Protein AF-A0A2N0T186-F1 (afdb_monomer_lite)

Sequence (371 aa):
MPALYAGKRVGKPLMGGHTYNAMFNGKLVWPLDKDTVVSVNITDDKGKPLPKSLAVSGTLKLGAKATYADGHVGDLLTTKDVTFTSRDTSTATISGNTLTWRHGGTILVTATVNGFTSAAVSISAAYAPESIQGPLALFGDSQLIVDSDTSLTNMGPYPSGANPGTATSWPSDQSKQIASITGLRVIDLYYGGARIARDKTGWQGGWAMQSNRLASLVKADAANTPGVIVIYGFYSNDLHDGLTDTKPATDLSKIAAAYKAKFDELKAKYPQARILYALQCMFRSAATEAKPVMTGLPAGTIMTNNFTALQSSERILFTETTLGVPVIDATDEVWALGSGLTVSDMIHPTAEGAVKLGQILGRHIKQAIQQ

Structure (mmCIF, N/CA/C/O backbone):
data_AF-A0A2N0T186-F1
#
_entry.id   AF-A0A2N0T186-F1
#
loop_
_atom_site.group_PDB
_atom_site.id
_atom_site.type_symbol
_atom_site.label_atom_id
_atom_site.label_alt_id
_atom_site.label_comp_id
_atom_site.label_asym_id
_atom_site.label_entity_id
_atom_site.label_seq_id
_atom_site.pdbx_PDB_ins_code
_atom_site.Cartn_x
_atom_site.Cartn_y
_atom_site.Cartn_z
_atom_site.occupancy
_atom_site.B_iso_or_equiv
_atom_site.auth_seq_id
_atom_site.auth_comp_id
_atom_site.auth_asym_id
_atom_site.auth_atom_id
_atom_site.pdbx_PDB_model_num
ATOM 1 N N . MET A 1 1 ? -13.839 15.134 55.485 1.00 51.41 1 MET A N 1
ATOM 2 C CA . MET A 1 1 ? -13.295 16.400 56.031 1.00 51.41 1 MET A CA 1
ATOM 3 C C . MET A 1 1 ? -12.526 17.101 54.921 1.00 51.41 1 MET A C 1
ATOM 5 O O . MET A 1 1 ? -11.808 16.399 54.221 1.00 51.41 1 MET A O 1
ATOM 9 N N . PRO A 1 2 ? -12.683 18.418 54.693 1.00 60.25 2 PRO A N 1
ATOM 10 C CA . PRO A 1 2 ? -11.840 19.125 53.735 1.00 60.25 2 PRO A CA 1
ATOM 11 C C . PRO A 1 2 ? -10.397 19.107 54.243 1.00 60.25 2 PRO A C 1
ATOM 13 O O . PRO A 1 2 ? -10.139 19.460 55.393 1.00 60.25 2 PRO A O 1
ATOM 16 N N . ALA A 1 3 ? -9.468 18.675 53.403 1.00 66.88 3 ALA A N 1
ATOM 17 C CA . ALA A 1 3 ? -8.061 18.701 53.745 1.00 66.88 3 ALA A CA 1
ATOM 18 C C . ALA A 1 3 ? -7.533 20.138 53.683 1.00 66.88 3 ALA A C 1
ATOM 20 O O . ALA A 1 3 ? -7.868 20.916 52.780 1.00 66.88 3 ALA A O 1
ATOM 21 N N . LEU A 1 4 ? -6.724 20.484 54.678 1.00 73.50 4 LEU A N 1
ATOM 22 C CA . LEU A 1 4 ? -6.118 21.797 54.803 1.00 73.50 4 LEU A CA 1
ATOM 23 C C . LEU A 1 4 ? -4.633 21.688 54.475 1.00 73.50 4 LEU A C 1
ATOM 25 O O . LEU A 1 4 ? -3.928 20.869 55.059 1.00 73.50 4 LEU A O 1
ATOM 29 N N . TYR A 1 5 ? -4.155 22.547 53.582 1.00 68.00 5 TYR A N 1
ATOM 30 C CA . TYR A 1 5 ? -2.729 22.778 53.382 1.00 68.00 5 TYR A CA 1
ATOM 31 C C . TYR A 1 5 ? -2.421 24.198 53.843 1.00 68.00 5 TYR A C 1
ATOM 33 O O . TYR A 1 5 ? -3.029 25.152 53.354 1.00 68.00 5 TYR A O 1
ATOM 41 N N . ALA A 1 6 ? -1.535 24.338 54.832 1.00 75.94 6 ALA A N 1
ATOM 42 C CA . ALA A 1 6 ? -1.202 25.627 55.447 1.00 75.94 6 ALA A CA 1
ATOM 43 C C . ALA A 1 6 ? -2.446 26.449 55.870 1.00 75.94 6 ALA A C 1
ATOM 45 O O . ALA A 1 6 ? -2.537 27.649 55.622 1.00 75.94 6 ALA A O 1
ATOM 46 N N . GLY A 1 7 ? -3.452 25.787 56.455 1.00 77.50 7 GLY A N 1
ATOM 47 C CA . GLY A 1 7 ? -4.691 26.429 56.918 1.00 77.50 7 GLY A CA 1
ATOM 48 C C . GLY A 1 7 ? -5.698 26.800 55.820 1.00 77.50 7 GLY A C 1
ATOM 49 O O . GLY A 1 7 ? -6.799 27.245 56.137 1.00 77.50 7 GLY A O 1
ATOM 50 N N . LYS A 1 8 ? -5.382 26.581 54.537 1.00 74.81 8 LYS A N 1
ATOM 51 C CA . LYS A 1 8 ? -6.303 26.810 53.414 1.00 74.81 8 LYS A CA 1
ATOM 52 C C . LYS A 1 8 ? -6.952 25.502 52.972 1.00 74.81 8 LYS A C 1
ATOM 54 O O . LYS A 1 8 ? -6.286 24.471 52.913 1.00 74.81 8 LYS A O 1
ATOM 59 N N . ARG A 1 9 ? -8.246 25.541 52.632 1.00 76.00 9 ARG A N 1
ATOM 60 C CA . ARG A 1 9 ? -8.933 24.406 51.992 1.00 76.00 9 ARG A CA 1
ATOM 61 C C . ARG A 1 9 ? -8.301 24.142 50.631 1.00 76.00 9 ARG A C 1
ATOM 63 O O . ARG A 1 9 ? -8.201 25.061 49.823 1.00 76.00 9 ARG A O 1
ATOM 70 N N . VAL A 1 10 ? -7.915 22.896 50.384 1.00 73.00 10 VAL A N 1
ATOM 71 C CA . VAL A 1 10 ? -7.347 22.471 49.101 1.00 73.00 10 VAL A CA 1
ATOM 72 C C . VAL A 1 10 ? -8.251 21.421 48.456 1.00 73.00 10 VAL A C 1
ATOM 74 O O . VAL A 1 10 ? -8.788 20.535 49.129 1.00 73.00 10 VAL A O 1
ATOM 77 N N . GLY A 1 11 ? -8.470 21.571 47.147 1.00 71.94 11 GLY A N 1
ATOM 78 C CA . GLY A 1 11 ? -9.275 20.653 46.341 1.00 71.94 11 GLY A CA 1
ATOM 79 C C . GLY A 1 11 ? -8.623 19.276 46.187 1.00 71.94 11 GLY A C 1
ATOM 80 O O . GLY A 1 11 ? -7.449 19.097 46.507 1.00 71.94 11 GLY A O 1
ATOM 81 N N . LYS A 1 12 ? -9.391 18.296 45.697 1.00 76.50 12 LYS A N 1
ATOM 82 C CA . LYS A 1 12 ? -8.858 16.964 45.369 1.00 76.50 12 LYS A CA 1
ATOM 83 C C . LYS A 1 12 ? -7.738 17.113 44.316 1.00 76.50 12 LYS A C 1
ATOM 85 O O . LYS A 1 12 ? -7.878 17.948 43.419 1.00 76.50 12 LYS A O 1
ATOM 90 N N . PRO A 1 13 ? -6.644 16.339 44.402 1.00 75.12 13 PRO A N 1
ATOM 91 C CA . PRO A 1 13 ? -5.574 16.399 43.413 1.00 75.12 13 PRO A CA 1
ATOM 92 C C . PRO A 1 13 ? -6.089 15.983 42.034 1.00 75.12 13 PRO A C 1
ATOM 94 O O . PRO A 1 13 ? -6.866 15.032 41.913 1.00 75.12 13 PRO A O 1
ATOM 97 N N . LEU A 1 14 ? -5.631 16.700 41.009 1.00 75.50 14 LEU A N 1
ATOM 98 C CA . LEU A 1 14 ? -5.948 16.457 39.608 1.00 75.50 14 LEU A CA 1
ATOM 99 C C . LEU A 1 14 ? -4.686 16.004 38.872 1.00 75.50 14 LEU A C 1
ATOM 101 O O . LEU A 1 14 ? -3.658 16.673 38.948 1.00 75.50 14 LEU A O 1
ATOM 105 N N . MET A 1 15 ? -4.768 14.903 38.130 1.00 69.12 15 MET A N 1
ATOM 106 C CA . MET A 1 15 ? -3.706 14.449 37.231 1.00 69.12 15 MET A CA 1
ATOM 107 C C . MET A 1 15 ? -4.335 14.100 35.883 1.00 69.12 15 MET A C 1
ATOM 109 O O . MET A 1 15 ? -5.303 13.350 35.822 1.00 69.12 15 MET A O 1
ATOM 113 N N . GLY A 1 16 ? -3.866 14.724 34.800 1.00 68.06 16 GLY A N 1
ATOM 114 C CA . GLY A 1 16 ? -4.460 14.522 33.471 1.00 68.06 16 GLY A CA 1
ATOM 115 C C . GLY A 1 16 ? -5.959 14.861 33.377 1.00 68.06 16 GLY A C 1
ATOM 116 O O . GLY A 1 16 ? -6.649 14.286 32.548 1.00 68.06 16 GLY A O 1
ATOM 117 N N . GLY A 1 17 ? -6.476 15.750 34.237 1.00 69.56 17 GLY A N 1
ATOM 118 C CA . GLY A 1 17 ? -7.902 16.110 34.289 1.00 69.56 17 GLY A CA 1
ATOM 119 C C . GLY A 1 17 ? -8.781 15.194 35.153 1.00 69.56 17 GLY A C 1
ATOM 120 O O . GLY A 1 17 ? -9.959 15.492 35.333 1.00 69.56 17 GLY A O 1
ATOM 121 N N . HIS A 1 18 ? -8.224 14.131 35.741 1.00 69.56 18 HIS A N 1
ATOM 122 C CA . HIS A 1 18 ? -8.945 13.205 36.618 1.00 69.56 18 HIS A CA 1
ATOM 123 C C . HIS A 1 18 ? -8.606 13.443 38.091 1.00 69.56 18 HIS A C 1
ATOM 125 O O . HIS A 1 18 ? -7.479 13.812 38.423 1.00 69.56 18 HIS A O 1
ATOM 131 N N . THR A 1 19 ? -9.583 13.239 38.981 1.00 75.56 19 THR A N 1
ATOM 132 C CA . THR A 1 19 ? -9.365 13.311 40.435 1.00 75.56 19 THR A CA 1
ATOM 133 C C . THR A 1 19 ? -8.851 11.976 40.963 1.00 75.56 19 THR A C 1
ATOM 135 O O . THR A 1 19 ? -9.277 10.923 40.497 1.00 75.56 19 THR A O 1
ATOM 138 N N . TYR A 1 20 ? -7.958 12.014 41.954 1.00 72.25 20 TYR A N 1
ATOM 139 C CA . TYR A 1 20 ? -7.360 10.810 42.543 1.00 72.25 20 TYR A CA 1
ATOM 140 C C . TYR A 1 20 ? -7.492 10.769 44.064 1.00 72.25 20 TYR A C 1
ATOM 142 O O . TYR A 1 20 ? -7.576 11.806 44.729 1.00 72.25 20 TYR A O 1
ATOM 150 N N . ASN A 1 21 ? -7.439 9.550 44.609 1.00 76.56 21 ASN A N 1
ATOM 151 C CA . ASN A 1 21 ? -7.194 9.334 46.030 1.00 76.56 21 ASN A CA 1
ATOM 152 C C . ASN A 1 21 ? -5.818 9.910 46.394 1.00 76.56 21 ASN A C 1
ATOM 154 O O . ASN A 1 21 ? -4.828 9.603 45.732 1.00 76.56 21 ASN A O 1
ATOM 158 N N . ALA A 1 22 ? -5.741 10.704 47.463 1.00 75.94 22 ALA A N 1
ATOM 159 C CA . ALA A 1 22 ? -4.461 11.173 47.996 1.00 75.94 22 ALA A CA 1
ATOM 160 C C . ALA A 1 22 ? -4.212 10.682 49.417 1.00 75.94 22 ALA A C 1
ATOM 162 O O . ALA A 1 22 ? -5.074 10.778 50.294 1.00 75.94 22 ALA A O 1
ATOM 163 N N . MET A 1 23 ? -2.987 10.212 49.627 1.00 77.19 23 MET A N 1
ATOM 164 C CA . MET A 1 23 ? -2.474 9.720 50.896 1.00 77.19 23 MET A CA 1
ATOM 165 C C . MET A 1 23 ? -1.476 10.731 51.468 1.00 77.19 23 MET A C 1
ATOM 167 O O . MET A 1 23 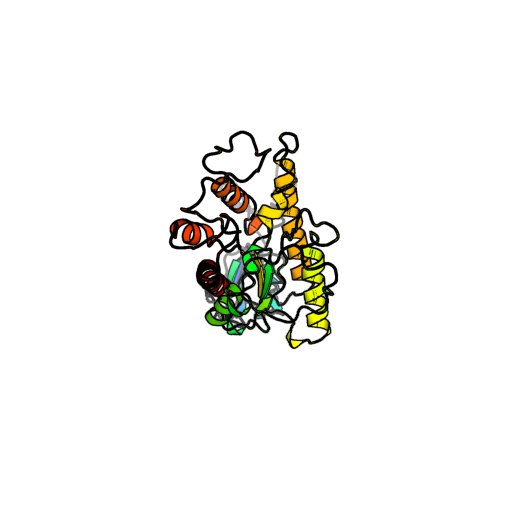? -0.634 11.251 50.740 1.00 77.19 23 MET A O 1
ATOM 171 N N . PHE A 1 24 ? -1.533 10.978 52.774 1.00 75.31 24 PHE A N 1
ATOM 172 C CA . PHE A 1 24 ? -0.527 11.740 53.516 1.00 75.31 24 PHE A CA 1
ATOM 173 C C . PHE A 1 24 ? -0.141 10.949 54.766 1.00 75.31 24 PHE A C 1
ATOM 175 O O . PHE A 1 24 ? -1.012 10.590 55.560 1.00 75.31 24 PHE A O 1
ATOM 182 N N . ASN A 1 25 ? 1.148 10.634 54.928 1.00 77.75 25 ASN A N 1
ATOM 183 C CA . ASN A 1 25 ? 1.662 9.789 56.017 1.00 77.75 25 ASN A CA 1
ATOM 184 C C . ASN A 1 25 ? 0.860 8.486 56.215 1.00 77.75 25 ASN A C 1
ATOM 186 O O . ASN A 1 25 ? 0.473 8.136 57.329 1.00 77.75 25 ASN A O 1
ATOM 190 N N . GLY A 1 26 ? 0.552 7.790 55.116 1.00 77.25 26 GLY A N 1
ATOM 191 C CA . GLY A 1 26 ? -0.184 6.520 55.144 1.00 77.25 26 GLY A CA 1
ATOM 192 C C . GLY A 1 26 ? -1.686 6.636 55.434 1.00 77.25 26 GLY A C 1
ATOM 193 O O . GLY A 1 26 ? -2.366 5.616 55.468 1.00 77.25 26 GLY A O 1
ATOM 194 N N . LYS A 1 27 ? -2.229 7.848 55.617 1.00 75.69 27 LYS A N 1
ATOM 195 C CA . LYS A 1 27 ? -3.667 8.083 55.807 1.00 75.69 27 LYS A CA 1
ATOM 196 C C . LYS A 1 27 ? -4.294 8.674 54.549 1.00 75.69 27 LYS A C 1
ATOM 198 O O . LYS A 1 27 ? -3.721 9.575 53.943 1.00 75.69 27 LYS A O 1
ATOM 203 N N . LEU A 1 28 ? -5.485 8.203 54.188 1.00 74.25 28 LEU A N 1
ATOM 204 C CA . LEU A 1 28 ? -6.270 8.748 53.080 1.00 74.25 28 LEU A CA 1
ATOM 205 C C . LEU A 1 28 ? -6.822 10.126 53.473 1.00 74.25 28 LEU A C 1
ATOM 207 O O . LEU A 1 28 ? -7.593 10.244 54.423 1.00 74.25 28 LEU A O 1
ATOM 211 N N . VAL A 1 29 ? -6.404 11.172 52.761 1.00 76.31 29 VAL A N 1
ATOM 212 C CA . VAL A 1 29 ? -6.739 12.575 53.0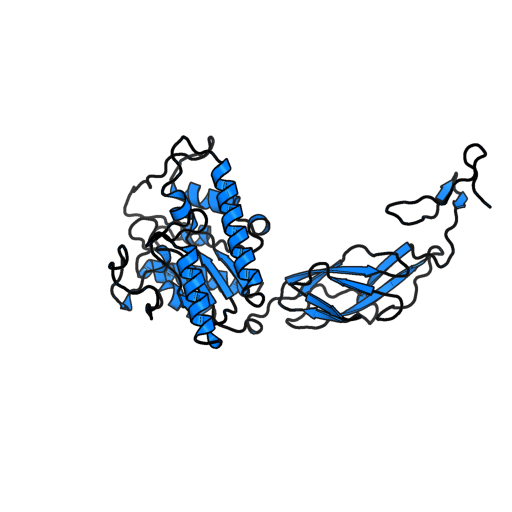69 1.00 76.31 29 VAL A CA 1
ATOM 213 C C . VAL A 1 29 ? -7.772 13.150 52.099 1.00 76.31 29 VAL A C 1
ATOM 215 O O . VAL A 1 29 ? -8.577 13.993 52.490 1.00 76.31 29 VAL A O 1
ATOM 218 N N . TRP A 1 30 ? -7.825 12.633 50.870 1.00 77.31 30 TRP A N 1
ATOM 219 C CA . TRP A 1 30 ? -8.886 12.928 49.905 1.00 77.31 30 TRP A CA 1
ATOM 220 C C . TRP A 1 30 ? -9.434 11.627 49.321 1.00 77.31 30 TRP A C 1
ATOM 222 O O . TRP A 1 30 ? -8.917 11.172 48.302 1.00 77.31 30 TRP A O 1
ATOM 232 N N . PRO A 1 31 ? -10.448 11.007 49.949 1.00 74.50 31 PRO A N 1
ATOM 233 C CA . PRO A 1 31 ? -11.162 9.911 49.318 1.00 74.50 31 PRO A CA 1
ATOM 234 C C . PRO A 1 31 ? -11.926 10.423 48.092 1.00 74.50 31 PRO A C 1
ATOM 236 O O . PRO A 1 31 ? -12.581 11.473 48.124 1.00 74.50 31 PRO A O 1
ATOM 239 N N . LEU A 1 32 ? -11.840 9.671 47.004 1.00 79.38 32 LEU A N 1
ATOM 240 C CA . LEU A 1 32 ? -12.796 9.738 45.916 1.00 79.38 32 LEU A CA 1
ATOM 241 C C . LEU A 1 32 ? -14.144 9.201 46.386 1.00 79.38 32 LEU A C 1
ATOM 243 O O . LEU A 1 32 ? -14.228 8.393 47.312 1.00 79.38 32 LEU A O 1
ATOM 247 N N . ASP A 1 33 ? -15.201 9.665 45.730 1.00 84.06 33 ASP A N 1
ATOM 248 C CA . ASP A 1 33 ? -16.517 9.081 45.940 1.00 84.06 33 ASP A CA 1
ATOM 249 C C . ASP A 1 33 ? -16.456 7.639 45.435 1.00 84.06 33 ASP A C 1
ATOM 251 O O . ASP A 1 33 ? -15.846 7.390 44.392 1.00 84.06 33 ASP A O 1
ATOM 255 N N . LYS A 1 34 ? -17.035 6.692 46.180 1.00 84.31 34 LYS A N 1
ATOM 256 C CA . LYS A 1 34 ? -16.905 5.253 45.891 1.00 84.31 34 LYS A CA 1
ATOM 257 C C . LYS A 1 34 ? -17.225 4.898 44.433 1.00 84.31 34 LYS A C 1
ATOM 259 O O . LYS A 1 34 ? -16.530 4.080 43.853 1.00 84.31 34 LYS A O 1
ATOM 264 N N . ASP A 1 35 ? -18.181 5.601 43.825 1.00 85.69 35 ASP A N 1
ATOM 265 C CA . ASP A 1 35 ? -18.663 5.371 42.460 1.00 85.69 35 ASP A CA 1
ATOM 266 C C . ASP A 1 35 ? -17.829 6.126 41.392 1.00 85.69 35 ASP A C 1
ATOM 268 O O . ASP A 1 35 ? -18.192 6.175 40.215 1.00 85.69 35 ASP A O 1
ATOM 272 N N . THR A 1 36 ? -16.689 6.714 41.775 1.00 88.19 36 THR A N 1
ATOM 273 C CA . THR A 1 36 ? -15.746 7.348 40.841 1.00 88.19 36 THR A CA 1
ATOM 274 C C . THR A 1 36 ? -14.993 6.277 40.060 1.00 88.19 36 THR A C 1
ATOM 276 O O . THR A 1 36 ? -14.316 5.438 40.654 1.00 88.19 36 THR A O 1
ATOM 279 N N . VAL A 1 37 ? -15.062 6.333 38.729 1.00 90.12 37 VAL A N 1
ATOM 280 C CA . VAL A 1 37 ? -14.295 5.450 37.836 1.00 90.12 37 VAL A CA 1
ATOM 281 C C . VAL A 1 37 ? -12.819 5.849 37.856 1.00 90.12 37 VAL A C 1
ATOM 283 O O . VAL A 1 37 ? -12.486 7.011 37.625 1.00 90.12 37 VAL A O 1
ATOM 286 N N . VAL A 1 38 ? -11.936 4.883 38.111 1.00 89.12 38 VAL A N 1
ATOM 287 C CA . VAL A 1 38 ? -10.475 5.085 38.171 1.00 89.12 38 VAL A CA 1
ATOM 288 C C . VAL A 1 38 ? -9.716 4.355 37.063 1.00 89.12 38 VAL A C 1
ATOM 290 O O . VAL A 1 38 ? -8.574 4.704 36.769 1.00 89.12 38 VAL A O 1
ATOM 293 N N . SER A 1 39 ? -10.335 3.358 36.428 1.00 92.06 39 SER A N 1
ATOM 294 C CA . SER A 1 39 ? -9.824 2.742 35.205 1.00 92.06 39 SER A CA 1
ATOM 295 C C . SER A 1 39 ? -10.946 2.096 34.397 1.00 92.06 39 SER A C 1
ATOM 297 O O . SER A 1 39 ? -12.011 1.775 34.924 1.00 92.06 39 SER A O 1
ATOM 299 N N . VAL A 1 40 ? -10.700 1.908 33.100 1.00 96.06 40 VAL A N 1
ATOM 300 C CA . VAL A 1 40 ? -11.606 1.215 32.179 1.00 96.06 40 VAL A CA 1
ATOM 301 C C . VAL A 1 40 ? -10.781 0.250 31.339 1.00 96.06 40 VAL A C 1
ATOM 303 O O . VAL A 1 40 ? -9.841 0.668 30.663 1.00 96.06 40 VAL A O 1
ATOM 306 N N . ASN A 1 41 ? -11.152 -1.028 31.369 1.00 95.94 41 ASN A N 1
ATOM 307 C CA . ASN A 1 41 ? -10.553 -2.074 30.547 1.00 95.94 41 ASN A CA 1
ATOM 308 C C . ASN A 1 41 ? -11.504 -2.459 29.417 1.00 95.94 41 ASN A C 1
ATOM 310 O O . ASN A 1 41 ? -12.663 -2.779 29.673 1.00 95.94 41 ASN A O 1
ATOM 314 N N . ILE A 1 42 ? -10.999 -2.460 28.183 1.00 96.06 42 ILE A N 1
ATOM 315 C CA . ILE A 1 42 ? -11.749 -2.877 26.993 1.00 96.06 42 ILE A CA 1
ATOM 316 C C . ILE A 1 42 ? -11.653 -4.399 26.841 1.00 96.06 42 ILE A C 1
ATOM 318 O O . ILE A 1 42 ? -10.575 -4.983 26.959 1.00 96.06 42 ILE A O 1
ATOM 322 N N . THR A 1 43 ? -12.786 -5.031 26.560 1.00 94.94 43 THR A N 1
ATOM 323 C CA . THR A 1 43 ? -12.969 -6.475 26.381 1.00 94.94 43 THR A CA 1
ATOM 324 C C . THR A 1 43 ? -13.832 -6.747 25.146 1.00 94.94 43 THR A C 1
ATOM 326 O O . THR A 1 43 ? -14.307 -5.818 24.491 1.00 94.94 43 THR A O 1
ATOM 329 N N . ASP A 1 44 ? -14.090 -8.016 24.833 1.00 93.88 44 ASP A N 1
ATOM 330 C CA . ASP A 1 44 ? -15.248 -8.363 24.003 1.00 93.88 44 ASP A CA 1
ATOM 331 C C . ASP A 1 44 ? -16.573 -8.175 24.779 1.00 93.88 44 ASP A C 1
ATOM 333 O O . ASP A 1 44 ? -16.585 -7.892 25.986 1.00 93.88 44 ASP A O 1
ATOM 337 N N . ASP A 1 45 ? -17.703 -8.346 24.094 1.00 94.50 45 ASP A N 1
ATOM 338 C CA . ASP A 1 45 ? -19.057 -8.264 24.665 1.00 94.50 45 ASP A CA 1
ATOM 339 C C . ASP A 1 45 ? -19.425 -9.408 25.624 1.00 94.50 45 ASP A C 1
ATOM 341 O O . ASP A 1 45 ? -20.541 -9.453 26.142 1.00 94.50 45 ASP A O 1
ATOM 345 N N . LYS A 1 46 ? -18.480 -10.308 25.907 1.00 93.62 46 LYS A N 1
ATOM 346 C CA . LYS A 1 46 ? -18.581 -11.389 26.895 1.00 93.62 46 LYS A CA 1
ATOM 347 C C . LYS A 1 46 ? -17.601 -11.189 28.054 1.00 93.62 46 LYS A C 1
ATOM 349 O O . LYS A 1 46 ? -17.492 -12.058 28.920 1.00 93.62 46 LYS A O 1
ATOM 354 N N . GLY A 1 47 ? -16.890 -10.059 28.092 1.00 92.12 47 GLY A N 1
ATOM 355 C CA . GLY A 1 47 ? -15.927 -9.727 29.138 1.00 92.12 47 GLY A CA 1
ATOM 356 C C . GLY A 1 47 ? -14.593 -10.469 29.024 1.00 92.12 47 GLY A C 1
ATOM 357 O O . GLY A 1 47 ? -13.847 -10.508 30.003 1.00 92.12 47 GLY A O 1
ATOM 358 N N . LYS A 1 48 ? -14.292 -11.077 27.872 1.00 93.38 48 LYS A N 1
ATOM 359 C CA . LYS A 1 48 ? -13.027 -11.769 27.600 1.00 93.38 48 LYS A CA 1
ATOM 360 C C . LYS A 1 48 ? -11.999 -10.820 26.974 1.00 93.38 48 LYS A C 1
ATOM 362 O O . LYS A 1 48 ? -12.374 -9.797 26.394 1.00 93.38 48 LYS A O 1
ATOM 367 N N . PRO A 1 49 ? -10.696 -11.145 27.062 1.00 90.94 49 PRO A N 1
ATOM 368 C CA . PRO A 1 49 ? -9.666 -10.395 26.356 1.00 90.94 49 PRO A CA 1
ATOM 369 C C . PRO A 1 49 ? -9.969 -10.300 24.861 1.00 90.94 49 PRO A C 1
ATOM 371 O O . PRO A 1 49 ? -10.433 -11.266 24.253 1.00 90.94 49 PRO A O 1
ATOM 374 N N . LEU A 1 50 ? -9.675 -9.141 24.276 1.00 89.19 50 LEU A N 1
ATOM 375 C CA . LEU A 1 50 ? -9.835 -8.929 22.844 1.00 89.19 50 LEU A CA 1
ATOM 376 C C . LEU A 1 50 ? -8.965 -9.927 22.055 1.00 89.19 50 LEU A C 1
ATOM 378 O O . LEU A 1 50 ? -7.831 -10.213 22.461 1.00 89.19 50 LEU A O 1
ATOM 382 N N . PRO A 1 51 ? -9.460 -10.458 20.925 1.00 80.62 51 PRO A N 1
ATOM 383 C CA . PRO A 1 51 ? -8.647 -11.291 20.053 1.00 80.62 51 PRO A CA 1
ATOM 384 C C . PRO A 1 51 ? -7.472 -10.478 19.495 1.00 80.62 51 PRO A C 1
ATOM 386 O O . PRO A 1 51 ? -7.628 -9.317 19.124 1.00 80.62 51 PRO A O 1
ATOM 389 N N . LYS A 1 52 ? -6.289 -11.102 19.406 1.00 68.19 52 LYS A N 1
ATOM 390 C CA . LYS A 1 52 ? -5.091 -10.457 18.833 1.00 68.19 52 LYS A CA 1
ATOM 391 C C . LYS A 1 52 ? -5.232 -10.167 17.335 1.00 68.19 52 LYS A C 1
ATOM 393 O O . LYS A 1 52 ? -4.597 -9.248 16.837 1.00 68.19 52 LYS A O 1
ATOM 398 N N . SER A 1 53 ? -6.024 -10.972 16.630 1.00 68.25 53 SER A N 1
ATOM 399 C CA . SER A 1 53 ? -6.341 -10.793 15.215 1.00 68.25 53 SER A CA 1
ATOM 400 C C . SER A 1 53 ? -7.732 -11.352 14.929 1.00 68.25 53 SER A C 1
ATOM 402 O O . SER A 1 53 ? -8.129 -12.363 15.516 1.00 68.25 53 SER A O 1
ATOM 404 N N . LEU A 1 54 ? -8.473 -10.679 14.053 1.00 69.88 54 LEU A N 1
ATOM 405 C CA . LEU A 1 54 ? -9.786 -11.105 13.574 1.00 69.88 54 LEU A CA 1
ATOM 406 C C . LEU A 1 54 ? -9.693 -11.687 12.162 1.00 69.88 54 LEU A C 1
ATOM 408 O O . LEU A 1 54 ? -8.845 -11.289 11.360 1.00 69.88 54 LEU A O 1
ATOM 412 N N . ALA A 1 55 ? -10.622 -12.595 11.854 1.00 61.22 55 ALA A N 1
ATOM 413 C CA . ALA A 1 55 ? -10.878 -13.013 10.483 1.00 61.22 55 ALA A CA 1
ATOM 414 C C . ALA A 1 55 ? -11.329 -11.813 9.639 1.00 61.22 55 ALA A C 1
ATOM 416 O O . ALA A 1 55 ? -11.938 -10.864 10.146 1.00 61.22 55 ALA A O 1
ATOM 417 N N . VAL A 1 56 ? -11.020 -11.863 8.348 1.00 53.62 56 VAL A N 1
ATOM 418 C CA . VAL A 1 56 ? -11.249 -10.732 7.454 1.00 53.62 56 VAL A CA 1
ATOM 419 C C . VAL A 1 56 ? -12.736 -10.411 7.343 1.00 53.62 56 VAL A C 1
ATOM 421 O O . VAL A 1 56 ? -13.566 -11.316 7.298 1.00 53.62 56 VAL A O 1
ATOM 424 N N . SER A 1 57 ? -13.062 -9.114 7.330 1.00 58.41 57 SER A N 1
ATOM 425 C CA . SER A 1 57 ? -14.436 -8.595 7.298 1.00 58.41 57 SER A CA 1
ATOM 426 C C . SER A 1 57 ? -15.276 -8.988 8.519 1.00 58.41 57 SER A C 1
ATOM 428 O O . SER A 1 57 ? -16.498 -8.847 8.509 1.00 58.41 57 SER A O 1
ATOM 430 N N . GLY A 1 58 ? -14.638 -9.456 9.596 1.00 66.81 58 GLY A N 1
ATOM 431 C CA . GLY A 1 58 ? -15.317 -9.754 10.848 1.00 66.81 58 GLY A CA 1
ATOM 432 C C . GLY A 1 58 ? -15.830 -8.491 11.538 1.00 66.81 58 GLY A C 1
ATOM 433 O O . GLY A 1 58 ? -15.201 -7.438 11.509 1.00 66.81 58 GLY A O 1
ATOM 434 N N . THR A 1 59 ? -16.963 -8.596 12.220 1.00 84.38 59 THR A N 1
ATOM 435 C CA . THR A 1 59 ? -17.382 -7.600 13.213 1.00 84.38 59 THR A CA 1
ATOM 436 C C . THR A 1 59 ? -16.934 -8.047 14.596 1.00 84.38 59 THR A C 1
ATOM 438 O O . THR A 1 59 ? -17.027 -9.235 14.912 1.00 84.38 59 THR A O 1
ATOM 441 N N . LEU A 1 60 ? -16.528 -7.110 15.448 1.00 90.25 60 LEU A N 1
ATOM 442 C CA . LEU A 1 60 ? -16.256 -7.383 16.857 1.00 90.25 60 LEU A CA 1
ATOM 443 C C . LEU A 1 60 ? -17.181 -6.544 17.729 1.00 90.25 60 LEU A C 1
ATOM 445 O O . LEU A 1 60 ? -17.199 -5.319 17.635 1.00 90.25 60 LEU A O 1
ATOM 449 N N . LYS A 1 61 ? -17.937 -7.203 18.603 1.00 94.56 61 LYS A N 1
ATOM 450 C CA . LYS A 1 61 ? -18.690 -6.509 19.641 1.00 94.56 61 LYS A CA 1
ATOM 451 C C . LYS A 1 61 ? -17.781 -6.258 20.835 1.00 94.56 61 LYS A C 1
ATOM 453 O O . LYS A 1 61 ? -17.178 -7.184 21.376 1.00 94.56 61 LYS A O 1
ATOM 458 N N . LEU A 1 62 ? -17.678 -4.993 21.207 1.00 96.06 62 LEU A N 1
ATOM 459 C CA . LEU A 1 62 ? -16.855 -4.508 22.297 1.00 96.06 62 LEU A CA 1
ATOM 460 C C . LEU A 1 62 ? -17.655 -4.504 23.599 1.00 96.06 62 LEU A C 1
ATOM 462 O O . LEU A 1 62 ? -18.872 -4.284 23.621 1.00 96.06 62 LEU A O 1
ATOM 466 N N . GLY A 1 63 ? -16.929 -4.730 24.682 1.00 96.81 63 GLY A N 1
ATOM 467 C CA . GLY A 1 63 ? -17.369 -4.524 26.046 1.00 96.81 63 GLY A CA 1
A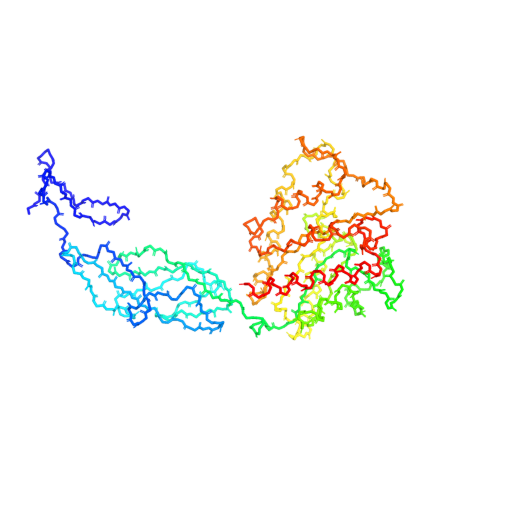TOM 468 C C . GLY A 1 63 ? -16.315 -3.745 26.826 1.00 96.81 63 GLY A C 1
ATOM 469 O O . GLY A 1 63 ? -15.179 -3.574 26.379 1.00 96.81 63 GLY A O 1
ATOM 470 N N . ALA A 1 64 ? -16.697 -3.219 27.980 1.00 97.31 64 ALA A N 1
ATOM 471 C CA . ALA A 1 64 ? -15.783 -2.557 28.891 1.00 97.31 64 ALA A CA 1
ATOM 472 C C . ALA A 1 64 ? -16.147 -2.872 30.338 1.00 97.31 64 ALA A C 1
ATOM 474 O O . ALA A 1 64 ? -17.320 -3.021 30.677 1.00 97.31 64 ALA A O 1
ATOM 475 N N . LYS A 1 65 ? -15.136 -2.935 31.202 1.00 96.69 65 LYS A N 1
ATOM 476 C CA . LYS A 1 65 ? -15.319 -3.001 32.653 1.00 96.69 65 LYS A CA 1
ATOM 477 C C . LYS A 1 65 ? -14.628 -1.819 33.305 1.00 96.69 65 LYS A C 1
ATOM 479 O O . LYS A 1 65 ? -13.441 -1.589 33.067 1.00 96.69 65 LYS A O 1
ATOM 484 N N . ALA A 1 66 ? -15.381 -1.085 34.113 1.00 95.19 66 ALA A N 1
ATOM 485 C CA . ALA A 1 66 ? -14.860 -0.000 34.924 1.00 95.19 66 ALA A CA 1
ATOM 486 C C . ALA A 1 66 ? -14.409 -0.534 36.286 1.00 95.19 66 ALA A C 1
ATOM 488 O O . ALA A 1 66 ? -15.097 -1.356 36.889 1.00 95.19 66 ALA A O 1
ATOM 489 N N . THR A 1 67 ? -13.275 -0.047 36.775 1.00 94.25 67 THR A N 1
ATOM 490 C CA . THR A 1 67 ? -12.880 -0.200 38.176 1.00 94.25 67 THR A CA 1
ATOM 491 C C . THR A 1 67 ? -13.156 1.106 38.895 1.00 94.25 67 THR A C 1
ATOM 493 O O . THR A 1 67 ? -12.845 2.186 38.380 1.00 94.25 67 THR A O 1
ATOM 496 N N . TYR A 1 68 ? -13.724 0.999 40.088 1.00 91.19 68 TYR A N 1
ATOM 497 C CA . TYR A 1 68 ? -14.139 2.130 40.900 1.00 91.19 68 TYR A CA 1
ATOM 498 C C . TYR A 1 68 ? -13.175 2.389 42.056 1.00 91.19 68 TYR A C 1
ATOM 500 O O . TYR A 1 68 ? -12.309 1.573 42.376 1.00 91.19 68 TYR A O 1
ATOM 508 N N . ALA A 1 69 ? -13.286 3.567 42.664 1.00 87.06 69 ALA A N 1
ATOM 509 C CA . ALA A 1 69 ? -12.333 4.042 43.661 1.00 87.06 69 ALA A CA 1
ATOM 510 C C . ALA A 1 69 ? -12.305 3.227 44.966 1.00 87.06 69 ALA A C 1
ATOM 512 O O . ALA A 1 69 ? -11.305 3.270 45.684 1.00 87.06 69 ALA A O 1
ATOM 513 N N . ASP A 1 70 ? -13.375 2.497 45.275 1.00 84.75 70 ASP A N 1
ATOM 514 C CA . ASP A 1 70 ? -13.452 1.537 46.384 1.00 84.75 70 ASP A CA 1
ATOM 515 C C . ASP A 1 70 ? -12.887 0.143 46.020 1.00 84.75 70 ASP A C 1
ATOM 517 O O . ASP A 1 70 ? -12.863 -0.757 46.858 1.00 84.75 70 ASP A O 1
ATOM 521 N N . GLY A 1 71 ? -12.404 -0.027 44.786 1.00 86.06 71 GLY A N 1
ATOM 522 C CA . GLY A 1 71 ? -11.756 -1.233 44.284 1.00 86.06 71 GLY A CA 1
ATOM 523 C C . GLY A 1 71 ? -12.693 -2.250 43.635 1.00 86.06 71 GLY A C 1
ATOM 524 O O . GLY A 1 71 ? -12.194 -3.240 43.095 1.00 86.06 71 GLY A O 1
ATOM 525 N N . HIS A 1 72 ? -14.015 -2.040 43.641 1.00 92.75 72 HIS A N 1
ATOM 526 C CA . HIS A 1 72 ? -14.906 -2.963 42.942 1.00 92.75 72 HIS A CA 1
ATOM 527 C C . HIS A 1 72 ? -14.785 -2.801 41.420 1.00 92.75 72 HIS A C 1
ATOM 529 O O . HIS A 1 72 ? -14.519 -1.717 40.895 1.00 92.75 72 HIS A O 1
ATOM 535 N N . VAL A 1 73 ? -14.973 -3.908 40.703 1.00 93.62 73 VAL A N 1
ATOM 536 C CA . VAL A 1 73 ? -15.064 -3.924 39.241 1.00 93.62 73 VAL A CA 1
ATOM 537 C C . VAL A 1 73 ? -16.538 -4.009 38.883 1.00 93.62 73 VAL A C 1
ATOM 539 O O . VAL A 1 73 ? -17.227 -4.918 39.344 1.00 93.62 73 VAL A O 1
ATOM 542 N N . GLY A 1 74 ? -17.012 -3.055 38.089 1.00 90.94 74 GLY A N 1
ATOM 543 C CA . GLY A 1 74 ? -18.398 -3.000 37.648 1.00 90.94 74 GLY A CA 1
ATOM 544 C C . GLY A 1 74 ? -18.781 -4.119 36.688 1.00 90.94 74 GLY A C 1
ATOM 545 O O . GLY A 1 74 ? -17.944 -4.881 36.184 1.00 90.94 74 GLY A O 1
ATOM 546 N N . ASP A 1 75 ? -20.076 -4.160 36.399 1.00 94.56 75 ASP A N 1
ATOM 547 C CA . ASP A 1 75 ? -20.640 -5.040 35.387 1.00 94.56 75 ASP A CA 1
ATOM 548 C C . ASP A 1 75 ? -20.075 -4.746 33.992 1.00 94.56 75 ASP A C 1
ATOM 550 O O . ASP A 1 75 ? -19.469 -3.706 33.718 1.00 94.56 75 ASP A O 1
ATOM 554 N N . LEU A 1 76 ? -20.266 -5.706 33.088 1.00 95.94 76 LEU A N 1
ATOM 555 C CA . LEU A 1 76 ? -19.862 -5.555 31.699 1.00 95.94 76 LEU A CA 1
ATOM 556 C C . LEU A 1 76 ? -20.744 -4.517 30.995 1.00 95.94 76 LEU A C 1
ATOM 558 O O . LEU A 1 76 ? -21.935 -4.738 30.777 1.00 95.94 76 LEU A O 1
ATOM 562 N N . LEU A 1 77 ? -20.129 -3.415 30.584 1.00 95.94 77 LEU A N 1
ATOM 563 C CA . LEU A 1 77 ? -20.765 -2.354 29.815 1.00 95.94 77 LEU A CA 1
ATOM 564 C C . LEU A 1 77 ? -20.594 -2.637 28.325 1.00 95.94 77 LEU A C 1
ATOM 566 O O . LEU A 1 77 ? -19.494 -2.944 27.870 1.00 95.94 77 LEU A O 1
ATOM 570 N N . THR A 1 78 ? -21.672 -2.522 27.556 1.00 94.56 78 THR A N 1
ATOM 571 C CA . THR A 1 78 ? -21.645 -2.736 26.101 1.00 94.56 78 THR A CA 1
ATOM 572 C C . THR A 1 78 ? -22.172 -1.515 25.366 1.00 94.56 78 THR A C 1
ATOM 574 O O . THR A 1 78 ? -21.426 -0.880 24.643 1.00 94.56 78 THR A O 1
ATOM 577 N N . THR A 1 79 ? -23.430 -1.131 25.556 1.00 88.56 79 THR A N 1
ATOM 578 C CA . THR A 1 79 ? -24.030 -0.001 24.817 1.00 88.56 79 THR A CA 1
ATOM 579 C C . THR A 1 79 ? -24.527 1.127 25.707 1.00 88.56 79 THR A C 1
ATOM 581 O O . THR A 1 79 ? -24.618 2.265 25.255 1.00 88.56 79 THR A O 1
ATOM 584 N N . LYS A 1 80 ? -24.860 0.825 26.962 1.00 91.19 80 LYS A N 1
ATOM 585 C CA . LYS A 1 80 ? -25.319 1.803 27.945 1.00 91.19 80 LYS A CA 1
ATOM 586 C C . LYS A 1 80 ? -24.152 2.217 28.838 1.00 91.19 80 LYS A C 1
ATOM 588 O O . LYS A 1 80 ? -23.363 1.365 29.237 1.00 91.19 80 LYS A O 1
ATOM 593 N N . ASP A 1 81 ? -24.064 3.513 29.132 1.00 92.38 81 ASP A N 1
ATOM 594 C CA . ASP A 1 81 ? -23.079 4.111 30.047 1.00 92.38 81 ASP A CA 1
ATOM 595 C C . ASP A 1 81 ? -21.605 3.927 29.617 1.00 92.38 81 ASP A C 1
ATOM 597 O O . ASP A 1 81 ? -20.677 4.190 30.383 1.00 92.38 81 ASP A O 1
ATOM 601 N N . VAL A 1 82 ? -21.386 3.535 28.357 1.00 96.50 82 VAL A N 1
ATOM 602 C CA . VAL A 1 82 ? -20.075 3.443 27.713 1.00 96.50 82 VAL A CA 1
ATOM 603 C C . VAL A 1 82 ? -20.149 3.946 26.274 1.00 96.50 82 VAL A C 1
ATOM 605 O O . VAL A 1 82 ? -21.092 3.642 25.545 1.00 96.50 82 VAL A O 1
ATOM 608 N N . THR A 1 83 ? -19.118 4.674 25.852 1.00 97.06 83 THR A N 1
ATOM 609 C CA . THR A 1 83 ? -18.919 5.071 24.453 1.00 97.06 83 THR A CA 1
ATOM 610 C C . THR A 1 83 ? -17.594 4.519 23.952 1.00 97.06 83 THR A C 1
ATOM 612 O O . THR A 1 83 ? -16.551 4.792 24.547 1.00 97.06 83 THR A O 1
ATOM 615 N N . PHE A 1 84 ? -17.623 3.770 22.848 1.00 96.38 84 PHE A N 1
ATOM 616 C CA . PHE A 1 84 ? -16.425 3.283 22.167 1.00 96.38 84 PHE A CA 1
ATOM 617 C C . PHE A 1 84 ? -16.091 4.163 20.967 1.00 96.38 84 PHE A C 1
ATOM 619 O O . PHE A 1 84 ? -16.963 4.485 20.161 1.00 96.38 84 PHE A O 1
ATOM 626 N N . THR A 1 85 ? -14.810 4.492 20.815 1.00 93.38 85 THR A N 1
ATOM 627 C CA . THR A 1 85 ? -14.330 5.357 19.733 1.00 93.38 85 THR A CA 1
ATOM 628 C C . THR A 1 85 ? -13.102 4.746 19.075 1.00 93.38 85 THR A C 1
ATOM 630 O O . THR A 1 85 ? -12.148 4.381 19.763 1.00 93.38 85 THR A O 1
ATOM 633 N N . SER A 1 86 ? -13.114 4.666 17.741 1.00 88.81 86 SER A N 1
ATOM 634 C CA . SER A 1 86 ? -11.910 4.396 16.948 1.00 88.81 86 SER A CA 1
ATOM 635 C C . SER A 1 86 ? -11.195 5.712 16.672 1.00 88.81 86 SER A C 1
ATOM 637 O O . SER A 1 86 ? -11.828 6.684 16.256 1.00 88.81 86 SER A O 1
ATOM 639 N N . ARG A 1 87 ? -9.876 5.744 16.869 1.00 85.50 87 ARG A N 1
ATOM 640 C CA . ARG A 1 87 ? -9.040 6.882 16.453 1.00 85.50 87 ARG A CA 1
ATOM 641 C C . ARG A 1 87 ? -8.717 6.875 14.959 1.00 85.50 87 ARG A C 1
ATOM 643 O O . ARG A 1 87 ? -8.244 7.884 14.451 1.00 85.50 87 ARG A O 1
ATOM 650 N N . ASP A 1 88 ? -8.984 5.766 14.274 1.00 80.31 88 ASP A N 1
ATOM 651 C CA . ASP A 1 88 ? -8.808 5.622 12.832 1.00 80.31 88 ASP A CA 1
ATOM 652 C C . ASP A 1 88 ? -10.113 5.122 12.201 1.00 80.31 88 ASP A C 1
ATOM 654 O O . ASP A 1 88 ? -10.426 3.928 12.196 1.00 80.31 88 ASP A O 1
ATOM 658 N N . THR A 1 89 ? -10.903 6.070 11.701 1.00 78.12 89 THR A N 1
ATOM 659 C CA . THR A 1 89 ? -12.195 5.804 11.056 1.00 78.12 89 THR A CA 1
ATOM 660 C C . THR A 1 89 ? -12.071 5.428 9.581 1.00 78.12 89 THR A C 1
ATOM 662 O O . THR A 1 89 ? -13.063 4.991 8.985 1.00 78.12 89 THR A O 1
ATOM 665 N N . SER A 1 90 ? -10.873 5.577 9.001 1.00 71.00 90 SER A N 1
ATOM 666 C CA . SER A 1 90 ? -10.585 5.166 7.626 1.00 71.00 90 SER A CA 1
ATOM 667 C C . S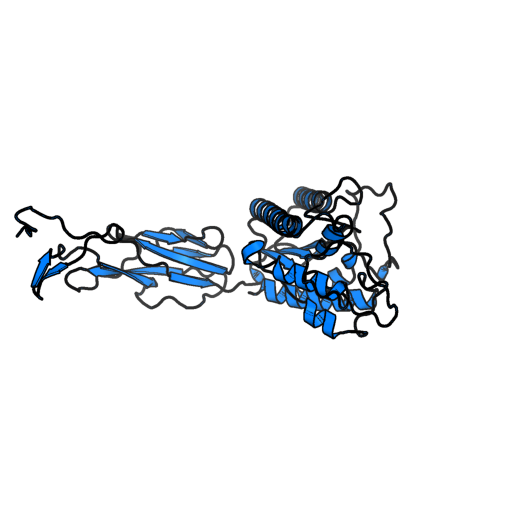ER A 1 90 ? -10.459 3.647 7.521 1.00 71.00 90 SER A C 1
ATOM 669 O O . SER A 1 90 ? -10.980 3.062 6.577 1.00 71.00 90 SER A O 1
ATOM 671 N N . THR A 1 91 ? -9.915 3.010 8.562 1.00 72.62 91 THR A N 1
ATOM 672 C CA . THR A 1 91 ? -9.713 1.557 8.616 1.00 72.62 91 THR A CA 1
ATOM 673 C C . THR A 1 91 ? -10.918 0.806 9.204 1.00 72.62 91 THR A C 1
ATOM 675 O O . THR A 1 91 ? -11.303 -0.252 8.701 1.00 72.62 91 THR A O 1
ATOM 678 N N . ALA A 1 92 ? -11.571 1.344 10.242 1.00 80.81 92 ALA A N 1
ATOM 679 C CA . ALA A 1 92 ? -12.751 0.722 10.850 1.00 80.81 92 ALA A CA 1
ATOM 680 C C . ALA A 1 92 ? -13.707 1.745 11.474 1.00 80.81 92 ALA A C 1
ATOM 682 O O . ALA A 1 92 ? -13.301 2.785 11.985 1.00 80.81 92 ALA A O 1
ATOM 683 N N . THR A 1 93 ? -14.997 1.426 11.500 1.00 88.12 93 THR A N 1
ATOM 684 C CA . THR A 1 93 ? -16.029 2.239 12.161 1.00 88.12 93 THR A CA 1
ATOM 685 C C . THR A 1 93 ? -16.566 1.556 13.403 1.00 88.12 93 THR A C 1
ATOM 687 O O . THR A 1 93 ? -16.668 0.332 13.442 1.00 88.12 93 THR A O 1
ATOM 690 N N . ILE A 1 94 ? -16.984 2.351 14.386 1.00 92.75 94 ILE A N 1
ATOM 691 C CA . ILE A 1 94 ? -17.707 1.866 15.561 1.00 92.75 94 ILE A CA 1
ATOM 692 C C . ILE A 1 94 ? -19.106 2.477 15.558 1.00 92.75 94 ILE A C 1
ATOM 694 O O . ILE A 1 94 ? -19.250 3.694 15.466 1.00 92.75 94 ILE A O 1
ATOM 698 N N . SER A 1 95 ? -20.124 1.623 15.659 1.00 92.06 95 SER A N 1
ATOM 699 C CA . SER A 1 95 ? -21.514 2.025 15.874 1.00 92.06 95 SER A CA 1
ATOM 700 C C . SER A 1 95 ? -22.037 1.344 17.134 1.00 92.06 95 SER A C 1
ATOM 702 O O . SER A 1 95 ? -22.060 0.112 17.223 1.00 92.06 95 SER A O 1
ATOM 704 N N . GLY A 1 96 ? -22.389 2.142 18.145 1.00 93.88 96 GLY A N 1
ATOM 705 C CA . GLY A 1 96 ? -22.654 1.649 19.496 1.00 93.88 96 GLY A CA 1
ATOM 706 C C . GLY A 1 96 ? -21.427 0.928 20.056 1.00 93.88 96 GLY A C 1
ATOM 707 O O . GLY A 1 96 ? -20.403 1.549 20.323 1.00 93.88 96 GLY A O 1
ATOM 708 N N . ASN A 1 97 ? -21.523 -0.395 20.185 1.00 95.38 97 ASN A N 1
ATOM 709 C CA . ASN A 1 97 ? -20.425 -1.255 20.626 1.00 95.38 97 ASN A CA 1
ATOM 710 C C . ASN A 1 97 ? -19.883 -2.170 19.524 1.00 95.38 97 ASN A C 1
ATOM 712 O O . ASN A 1 97 ? -19.050 -3.028 19.791 1.00 95.38 97 ASN A O 1
ATOM 716 N N . THR A 1 98 ? -20.387 -2.046 18.299 1.00 94.06 98 THR A N 1
ATOM 717 C CA . THR A 1 98 ? -19.991 -2.922 17.200 1.00 94.06 98 THR A CA 1
ATOM 718 C C . THR A 1 98 ? -18.906 -2.245 16.380 1.00 94.06 98 THR A C 1
ATOM 720 O O . THR A 1 98 ? -19.150 -1.248 15.699 1.00 94.06 98 THR A O 1
ATOM 723 N N . LEU A 1 99 ? -17.705 -2.813 16.444 1.00 90.81 99 LEU A N 1
ATOM 724 C CA . LEU A 1 99 ? -16.596 -2.501 15.561 1.00 90.81 99 LEU A CA 1
ATOM 725 C C . LEU A 1 99 ? -16.781 -3.245 14.235 1.00 90.81 99 LEU A C 1
ATOM 727 O O . LEU A 1 99 ? -16.927 -4.468 14.218 1.00 90.81 99 LEU A O 1
ATOM 731 N N . THR A 1 100 ? -16.738 -2.503 13.132 1.00 86.19 100 THR A N 1
ATOM 732 C CA . THR A 1 100 ? -16.824 -3.030 11.764 1.00 86.19 100 THR A CA 1
ATOM 733 C C . THR A 1 100 ? -15.637 -2.528 10.953 1.00 86.19 100 THR A C 1
ATOM 735 O O . THR A 1 100 ? -15.427 -1.317 10.853 1.00 86.19 100 THR A O 1
ATOM 738 N N . TRP A 1 101 ? -14.866 -3.446 10.374 1.00 80.44 101 TRP A N 1
ATOM 739 C CA . TRP A 1 101 ? -13.731 -3.112 9.512 1.00 80.44 101 TRP A CA 1
ATOM 740 C C . TRP A 1 101 ? -14.201 -2.655 8.131 1.00 80.44 101 TRP A C 1
ATOM 742 O O . TRP A 1 101 ? -15.128 -3.233 7.567 1.00 80.44 101 TRP A O 1
ATOM 752 N N . ARG A 1 102 ? -13.547 -1.626 7.584 1.00 74.50 102 ARG A N 1
ATOM 753 C CA . ARG A 1 102 ? -13.712 -1.208 6.182 1.00 74.50 102 ARG A CA 1
ATOM 754 C C . ARG A 1 102 ? -12.748 -1.970 5.271 1.00 74.50 102 ARG A C 1
ATOM 756 O O . ARG A 1 102 ? -13.138 -2.381 4.187 1.00 74.50 102 ARG A O 1
ATOM 763 N N . HIS A 1 103 ? -11.524 -2.190 5.741 1.00 66.75 103 HIS A N 1
ATOM 764 C CA . HIS A 1 103 ? -10.497 -3.044 5.139 1.00 66.75 103 HIS A CA 1
ATOM 765 C C . HIS A 1 103 ? -9.568 -3.574 6.248 1.00 66.75 103 HIS A C 1
ATOM 767 O O . HIS A 1 103 ? -9.712 -3.180 7.407 1.00 66.75 103 HIS A O 1
ATOM 773 N N . GLY A 1 104 ? -8.634 -4.476 5.925 1.00 73.44 104 GLY A N 1
ATOM 774 C CA . GLY A 1 104 ? -7.643 -4.958 6.899 1.00 73.44 104 GLY A CA 1
ATOM 775 C C . GLY A 1 104 ? -6.741 -3.831 7.425 1.00 73.44 104 GLY A C 1
ATOM 776 O O . GLY A 1 104 ? -6.640 -2.765 6.812 1.00 73.44 104 GLY A O 1
ATOM 777 N N . GLY A 1 105 ? -6.102 -4.046 8.574 1.00 74.81 105 GLY A N 1
ATOM 778 C CA . GLY A 1 105 ? -5.239 -3.050 9.212 1.00 74.81 105 GLY A CA 1
ATOM 779 C C . GLY A 1 105 ? -5.275 -3.098 10.738 1.00 74.81 105 GLY A C 1
ATOM 780 O O . GLY A 1 105 ? -5.817 -4.024 11.340 1.00 74.81 105 GLY A O 1
ATOM 781 N N . THR A 1 106 ? -4.683 -2.087 11.376 1.00 83.62 106 THR A N 1
ATOM 782 C CA . THR A 1 106 ? -4.643 -1.942 12.839 1.00 83.62 106 THR A CA 1
ATOM 783 C C . THR A 1 106 ? -5.267 -0.617 13.248 1.00 83.62 106 THR A C 1
ATOM 785 O O . THR A 1 106 ? -4.969 0.411 12.652 1.00 83.62 106 THR A O 1
ATOM 788 N N . ILE A 1 107 ? -6.100 -0.633 14.285 1.00 86.88 107 ILE A N 1
ATOM 789 C CA . ILE A 1 107 ? -6.735 0.566 14.841 1.00 86.88 107 ILE A CA 1
ATOM 790 C C . ILE A 1 107 ? -6.438 0.706 16.329 1.00 86.88 107 ILE A C 1
ATOM 792 O O . ILE A 1 107 ? -6.138 -0.267 17.021 1.00 86.88 107 ILE A O 1
ATOM 796 N N . LEU A 1 108 ? -6.610 1.928 16.832 1.00 91.25 108 LEU A N 1
ATOM 797 C CA . LEU A 1 108 ? -6.597 2.239 18.256 1.00 91.25 108 LEU A CA 1
ATOM 798 C C . LEU A 1 108 ? -8.015 2.554 18.734 1.00 91.25 108 LEU A C 1
ATOM 800 O O . LEU A 1 108 ? -8.641 3.497 18.244 1.00 91.25 108 LEU A O 1
ATOM 804 N N . VAL A 1 109 ? -8.496 1.794 19.718 1.00 93.44 109 VAL A N 1
ATOM 805 C CA . VAL A 1 109 ? -9.834 1.946 20.305 1.00 93.44 109 VAL A CA 1
ATOM 806 C C . VAL A 1 109 ? -9.736 2.445 21.741 1.00 93.44 109 VAL A C 1
ATOM 808 O O . VAL A 1 109 ? -8.911 1.967 22.518 1.00 93.44 109 VAL A O 1
ATOM 811 N N . THR A 1 110 ? -10.599 3.389 22.110 1.00 95.44 110 THR A N 1
ATOM 812 C CA . THR A 1 110 ? -10.793 3.845 23.495 1.00 95.44 110 THR A CA 1
ATOM 813 C C . THR A 1 110 ? -12.236 3.631 23.936 1.00 95.44 110 THR A C 1
ATOM 815 O O . THR A 1 110 ? -13.145 3.700 23.108 1.00 95.44 110 THR A O 1
ATOM 818 N N . ALA A 1 111 ? -12.447 3.438 25.236 1.00 96.88 111 ALA A N 1
ATOM 819 C CA . ALA A 1 111 ? -13.765 3.414 25.860 1.00 96.88 111 ALA A CA 1
ATOM 820 C C . ALA A 1 111 ? -13.877 4.535 26.898 1.00 96.88 111 ALA A C 1
ATOM 822 O O . ALA A 1 111 ? -12.957 4.732 27.693 1.00 96.88 111 ALA A O 1
ATOM 823 N N . THR A 1 112 ? -15.003 5.242 26.910 1.00 96.06 112 THR A N 1
ATOM 824 C CA . THR A 1 112 ? -15.292 6.292 27.891 1.00 96.06 112 THR A CA 1
ATOM 825 C C . THR A 1 112 ? -16.469 5.883 28.766 1.00 96.06 112 THR A C 1
ATOM 827 O O . THR A 1 112 ? -17.545 5.606 28.242 1.00 96.06 112 THR A O 1
ATOM 830 N N . VAL A 1 113 ? -16.273 5.870 30.088 1.00 95.38 113 VAL A N 1
ATOM 831 C CA . VAL A 1 113 ? -17.289 5.544 31.106 1.00 95.38 113 VAL A CA 1
ATOM 832 C C . VAL A 1 113 ? -17.293 6.656 32.148 1.00 95.38 113 VAL A C 1
ATOM 834 O O . VAL A 1 113 ? -16.245 6.977 32.703 1.00 95.38 113 VAL A O 1
ATOM 837 N N . ASN A 1 114 ? -18.450 7.272 32.406 1.00 90.50 114 ASN A N 1
ATOM 838 C CA . ASN A 1 114 ? -18.600 8.382 33.363 1.00 90.50 114 ASN A CA 1
ATOM 839 C C . ASN A 1 114 ? -17.535 9.494 33.208 1.00 90.50 114 ASN A C 1
ATOM 841 O O . ASN A 1 114 ? -17.017 10.025 34.187 1.00 90.50 114 ASN A O 1
ATOM 845 N N . GLY A 1 115 ? -17.171 9.824 31.963 1.00 88.12 115 GLY A N 1
ATOM 846 C CA . GLY A 1 115 ? -16.159 10.840 31.643 1.00 88.12 115 GLY A CA 1
ATOM 847 C C . GLY A 1 115 ? -14.698 10.384 31.781 1.00 88.12 115 GLY A C 1
ATOM 848 O O . GLY A 1 115 ? -13.800 11.114 31.364 1.00 88.12 115 GLY A O 1
ATOM 849 N N . PHE A 1 116 ? -14.432 9.180 32.294 1.00 91.31 116 PHE A N 1
ATOM 850 C CA . PHE A 1 116 ? -13.101 8.577 32.285 1.00 91.31 116 PHE A CA 1
ATOM 851 C C . PHE A 1 116 ? -12.859 7.864 30.955 1.00 91.31 116 PHE A C 1
ATOM 853 O O . PHE A 1 116 ? -13.639 6.992 30.579 1.00 91.31 116 PHE A O 1
ATOM 860 N N . THR A 1 117 ? -11.775 8.200 30.252 1.00 94.12 117 THR A N 1
ATOM 861 C CA . THR A 1 117 ? -11.405 7.547 28.986 1.00 94.12 117 THR A CA 1
ATOM 862 C C . THR A 1 117 ? -10.243 6.589 29.206 1.00 94.12 117 THR A C 1
ATOM 864 O O . THR A 1 117 ? -9.229 6.958 29.794 1.00 94.12 117 THR A O 1
ATOM 867 N N . SER A 1 118 ? -10.386 5.354 28.729 1.00 93.94 118 SER A N 1
ATOM 868 C CA . SER A 1 118 ? -9.357 4.323 28.826 1.00 93.94 118 SER A CA 1
ATOM 869 C C . SER A 1 118 ? -8.077 4.702 28.075 1.00 93.94 118 SER A C 1
ATOM 871 O O . SER A 1 118 ? -8.077 5.520 27.149 1.00 93.94 118 SER A O 1
ATOM 873 N N . ALA A 1 119 ? -6.986 4.000 28.389 1.00 91.38 119 ALA A N 1
ATOM 874 C CA . ALA A 1 119 ? -5.872 3.903 27.456 1.00 91.38 119 ALA A CA 1
ATOM 875 C C . ALA A 1 119 ? -6.354 3.309 26.119 1.00 91.38 119 ALA A C 1
ATOM 877 O O . ALA A 1 119 ? -7.319 2.536 26.075 1.00 91.38 119 ALA A O 1
ATOM 878 N N . ALA A 1 120 ? -5.688 3.686 25.029 1.00 91.88 120 ALA A N 1
ATOM 879 C CA . ALA A 1 120 ? -5.996 3.142 23.717 1.00 91.88 120 ALA A CA 1
ATOM 880 C C . ALA A 1 120 ? -5.509 1.691 23.613 1.00 91.88 120 ALA A C 1
ATOM 882 O O . ALA A 1 120 ? -4.359 1.398 23.943 1.00 91.88 120 ALA A O 1
ATOM 883 N N . VAL A 1 121 ? -6.372 0.801 23.129 1.00 91.06 121 VAL A N 1
ATOM 884 C CA . VAL A 1 121 ? -6.036 -0.599 22.855 1.00 91.06 121 VAL A CA 1
ATOM 885 C C . VAL A 1 121 ? -5.894 -0.803 21.354 1.00 91.06 121 VAL A C 1
ATOM 887 O O . VAL A 1 121 ? -6.726 -0.335 20.577 1.00 91.06 121 VAL A O 1
ATOM 890 N N . SER A 1 122 ? -4.829 -1.501 20.962 1.00 89.06 122 SER A N 1
ATOM 891 C CA . SER A 1 122 ? -4.570 -1.877 19.575 1.00 89.06 122 SER A CA 1
ATOM 892 C C . SER A 1 122 ? -5.323 -3.156 19.215 1.00 89.06 122 SER A C 1
ATOM 894 O O . SER A 1 122 ? -5.234 -4.148 19.942 1.00 89.06 122 SER A O 1
ATOM 896 N N . ILE A 1 123 ? -6.058 -3.131 18.104 1.00 87.62 123 ILE A N 1
ATOM 897 C CA . ILE A 1 123 ? -6.763 -4.290 17.542 1.00 87.62 123 ILE A CA 1
ATOM 898 C C . ILE A 1 123 ? -6.420 -4.361 16.058 1.00 87.62 123 ILE A C 1
ATOM 900 O O . ILE A 1 123 ? -6.454 -3.336 15.377 1.00 87.62 123 ILE A O 1
ATOM 904 N N . SER A 1 124 ? -6.131 -5.562 15.560 1.00 83.38 124 SER A N 1
ATOM 905 C CA . SER A 1 124 ? -5.791 -5.797 14.156 1.00 83.38 124 SER A CA 1
ATOM 906 C C . SER A 1 124 ? -6.787 -6.746 13.488 1.00 83.38 124 SER A C 1
ATOM 908 O O . SER A 1 124 ? -7.285 -7.690 14.107 1.00 83.38 124 SER A O 1
ATOM 910 N N . ALA A 1 125 ? -7.047 -6.517 12.205 1.00 76.12 125 ALA A N 1
ATOM 911 C CA . ALA A 1 125 ? -7.696 -7.472 11.316 1.00 76.12 125 ALA A CA 1
ATOM 912 C C . ALA A 1 125 ? -6.778 -7.774 10.138 1.00 76.12 125 ALA A C 1
ATOM 914 O O . ALA A 1 125 ? -6.168 -6.865 9.574 1.00 76.12 125 ALA A O 1
ATOM 915 N N . ALA A 1 126 ? -6.707 -9.052 9.766 1.00 66.19 126 ALA A N 1
ATOM 916 C CA . ALA A 1 126 ? -5.990 -9.460 8.568 1.00 66.19 126 ALA A CA 1
ATOM 917 C C . ALA A 1 126 ? -6.633 -8.837 7.316 1.00 66.19 126 ALA A C 1
ATOM 919 O O . ALA A 1 126 ? -7.852 -8.643 7.256 1.00 66.19 126 ALA A O 1
ATOM 920 N N . TYR A 1 127 ? -5.823 -8.551 6.301 1.00 56.31 127 TYR A N 1
ATOM 921 C CA . TYR A 1 127 ? -6.322 -8.248 4.963 1.00 56.31 127 TYR A CA 1
ATOM 922 C C . TYR A 1 127 ? -6.769 -9.547 4.273 1.00 56.31 127 TYR A C 1
ATOM 924 O O . TYR A 1 127 ? -6.022 -10.522 4.246 1.00 56.31 127 TYR A O 1
ATOM 932 N N . ALA A 1 128 ? -7.969 -9.588 3.680 1.00 50.66 128 ALA A N 1
ATOM 933 C CA . ALA A 1 128 ? -8.313 -10.657 2.728 1.00 50.66 128 ALA A CA 1
ATOM 934 C C . ALA A 1 128 ? -8.075 -10.108 1.336 1.00 50.66 128 ALA A C 1
ATOM 936 O O . ALA A 1 128 ? -8.686 -9.091 0.990 1.00 50.66 128 ALA A O 1
ATOM 937 N N . PRO A 1 129 ? -7.317 -10.815 0.493 1.00 47.88 129 PRO A N 1
ATOM 938 C CA . PRO A 1 129 ? -7.277 -10.506 -0.928 1.00 47.88 129 PRO A CA 1
ATOM 939 C C . PRO A 1 129 ? -8.679 -10.538 -1.575 1.00 47.88 129 PRO A C 1
ATOM 941 O O . PRO A 1 129 ? -8.928 -9.768 -2.491 1.00 47.88 129 PRO A O 1
ATOM 944 N N . GLU A 1 130 ? -9.632 -11.324 -1.051 1.00 47.25 130 GLU A N 1
ATOM 945 C CA . GLU A 1 130 ? -11.028 -11.379 -1.537 1.00 47.25 130 GLU A CA 1
ATOM 946 C C . GLU A 1 130 ? -11.874 -10.133 -1.203 1.00 47.25 130 GLU A C 1
ATOM 948 O O . GLU A 1 130 ? -12.939 -9.934 -1.781 1.00 47.25 130 GLU A O 1
ATOM 953 N N . SER A 1 131 ? -11.408 -9.271 -0.290 1.00 51.91 131 SER A N 1
ATOM 954 C CA . SER A 1 131 ? -12.071 -7.992 0.020 1.00 51.91 131 SER A CA 1
ATOM 955 C C . SER A 1 131 ? -11.702 -6.867 -0.953 1.00 51.91 131 SER A C 1
ATOM 957 O O . SER A 1 131 ? -12.321 -5.803 -0.934 1.00 51.91 131 SER A O 1
ATOM 959 N N . ILE A 1 132 ? -10.717 -7.101 -1.825 1.00 63.31 132 ILE A N 1
ATOM 960 C CA . ILE A 1 132 ? -10.297 -6.138 -2.838 1.00 63.31 132 ILE A CA 1
ATOM 961 C C . ILE A 1 132 ? -11.202 -6.277 -4.058 1.00 63.31 132 ILE A C 1
ATOM 963 O O . ILE A 1 132 ? -11.061 -7.190 -4.869 1.00 63.31 132 ILE A O 1
ATOM 967 N N . GLN A 1 133 ? -12.138 -5.342 -4.196 1.00 73.06 133 GLN A N 1
ATOM 968 C CA . GLN A 1 133 ? -12.966 -5.228 -5.389 1.00 73.06 133 GLN A CA 1
ATOM 969 C C . GLN A 1 133 ? -12.301 -4.296 -6.403 1.00 73.06 133 GLN A C 1
ATOM 971 O O . GLN A 1 133 ? -12.041 -3.132 -6.106 1.00 73.06 133 GLN A O 1
ATOM 976 N N . GLY A 1 134 ? -12.068 -4.809 -7.611 1.00 85.81 134 GLY A N 1
ATOM 977 C CA . GLY A 1 134 ? -11.604 -4.025 -8.754 1.00 85.81 134 GLY A CA 1
ATOM 978 C C . GLY A 1 134 ? -10.184 -4.359 -9.226 1.00 85.81 134 GLY A C 1
ATOM 979 O O . GLY A 1 134 ? -9.480 -5.163 -8.615 1.00 85.81 134 GLY A O 1
ATOM 980 N N . PRO A 1 135 ? -9.762 -3.770 -10.356 1.00 93.75 135 PRO A N 1
ATOM 981 C CA . PRO A 1 135 ? -8.437 -3.968 -10.932 1.00 93.75 135 PRO A CA 1
ATOM 982 C C . PRO A 1 135 ? -7.310 -3.362 -10.083 1.00 93.75 135 PRO A C 1
ATOM 984 O O . PRO A 1 135 ? -7.534 -2.529 -9.199 1.00 93.75 135 PRO A O 1
ATOM 987 N N . LEU A 1 136 ? -6.081 -3.750 -10.420 1.00 94.56 136 LEU A N 1
ATOM 988 C CA . LEU A 1 136 ? -4.849 -3.107 -9.980 1.00 94.56 136 LEU A CA 1
ATOM 989 C C . LEU A 1 136 ? -4.463 -2.018 -10.986 1.00 94.56 136 LEU A C 1
ATOM 991 O O . LEU A 1 136 ? -4.188 -2.324 -12.140 1.00 94.56 136 LEU A O 1
ATOM 995 N N . ALA A 1 137 ? -4.411 -0.757 -10.568 1.00 95.19 137 ALA A N 1
ATOM 996 C CA . ALA A 1 137 ? -3.857 0.325 -11.379 1.00 95.19 137 ALA A CA 1
ATOM 997 C C . ALA A 1 137 ? -2.345 0.442 -11.139 1.00 95.19 137 ALA A C 1
ATOM 999 O O . ALA A 1 137 ? -1.921 0.690 -10.009 1.00 95.19 137 ALA A O 1
ATOM 1000 N N . LEU A 1 138 ? -1.543 0.258 -12.189 1.00 94.12 138 LEU A N 1
ATOM 1001 C CA . LEU A 1 138 ? -0.084 0.272 -12.122 1.00 94.12 138 LEU A CA 1
ATOM 1002 C C . LEU A 1 138 ? 0.466 1.563 -12.734 1.00 94.12 138 LEU A C 1
ATOM 1004 O O . LEU A 1 138 ? 0.480 1.741 -13.953 1.00 94.12 138 LEU A O 1
ATOM 1008 N N . PHE A 1 139 ? 0.921 2.458 -11.866 1.00 92.88 139 PHE A N 1
ATOM 1009 C CA . PHE A 1 139 ? 1.599 3.697 -12.222 1.00 92.88 139 PHE A CA 1
ATOM 1010 C C . PHE A 1 139 ? 3.102 3.453 -12.311 1.00 92.88 139 PHE A C 1
ATOM 1012 O O . PHE A 1 139 ? 3.677 2.802 -11.434 1.00 92.88 139 PHE A O 1
ATOM 1019 N N . GLY A 1 140 ? 3.752 4.044 -13.311 1.00 88.62 140 GLY A N 1
ATOM 1020 C CA . GLY A 1 140 ? 5.207 3.998 -13.376 1.00 88.62 140 GLY A CA 1
ATOM 1021 C C . GLY A 1 140 ? 5.858 4.718 -14.534 1.00 88.62 140 GLY A C 1
ATOM 1022 O O . GLY A 1 140 ? 5.231 5.530 -15.218 1.00 88.62 140 GLY A O 1
ATOM 1023 N N . ASP A 1 141 ? 7.141 4.436 -14.719 1.00 83.31 141 ASP A N 1
ATOM 1024 C CA . ASP A 1 141 ? 7.979 5.072 -15.724 1.00 83.31 141 ASP A CA 1
ATOM 1025 C C . ASP A 1 141 ? 8.367 4.117 -16.876 1.00 83.31 141 ASP A C 1
ATOM 1027 O O . ASP A 1 141 ? 7.698 3.111 -17.132 1.00 83.31 141 ASP A O 1
ATOM 1031 N N . SER A 1 142 ? 9.453 4.423 -17.593 1.00 79.31 142 SER A N 1
ATOM 1032 C CA . SER A 1 142 ? 9.975 3.584 -18.674 1.00 79.31 142 SER A CA 1
ATOM 1033 C C . SER A 1 142 ? 10.436 2.192 -18.239 1.00 79.31 142 SER A C 1
ATOM 1035 O O . SER A 1 142 ? 10.505 1.311 -19.096 1.00 79.31 142 SER A O 1
ATOM 1037 N N . GLN A 1 143 ? 10.685 1.925 -16.952 1.00 82.19 143 GLN A N 1
ATOM 1038 C CA . GLN A 1 143 ? 11.046 0.577 -16.496 1.00 82.19 143 GLN A CA 1
ATOM 1039 C C . GLN A 1 143 ? 9.916 -0.446 -16.673 1.00 82.19 143 GLN A C 1
ATOM 1041 O O . GLN A 1 143 ? 10.182 -1.649 -16.644 1.00 82.19 143 GLN A O 1
ATOM 1046 N N . LEU A 1 144 ? 8.672 0.011 -16.851 1.00 85.12 144 LEU A N 1
ATOM 1047 C CA . LEU A 1 144 ? 7.493 -0.837 -17.034 1.00 85.12 144 LEU A CA 1
ATOM 1048 C C . LEU A 1 144 ? 7.012 -0.933 -18.489 1.00 85.12 144 LEU A C 1
ATOM 1050 O O . LEU A 1 144 ? 5.996 -1.568 -18.732 1.00 85.12 144 LEU A O 1
ATOM 1054 N N . ILE A 1 145 ? 7.700 -0.318 -19.456 1.00 76.12 145 ILE A N 1
ATOM 1055 C CA . ILE A 1 145 ? 7.208 -0.204 -20.846 1.00 76.12 145 ILE A CA 1
ATOM 1056 C C . ILE A 1 145 ? 7.455 -1.459 -21.698 1.00 76.12 145 ILE A C 1
ATOM 1058 O O . ILE A 1 145 ? 6.876 -1.594 -22.772 1.00 76.12 145 ILE A O 1
ATOM 1062 N N . VAL A 1 146 ? 8.301 -2.379 -21.241 1.00 70.50 146 VAL A N 1
ATOM 1063 C CA . VAL A 1 146 ? 8.782 -3.495 -22.063 1.00 70.50 146 VAL A CA 1
ATOM 1064 C C . VAL A 1 146 ? 7.662 -4.483 -22.387 1.00 70.50 146 VAL A C 1
ATOM 1066 O O . VAL A 1 146 ? 7.089 -5.104 -21.493 1.00 70.50 146 VAL A O 1
ATOM 1069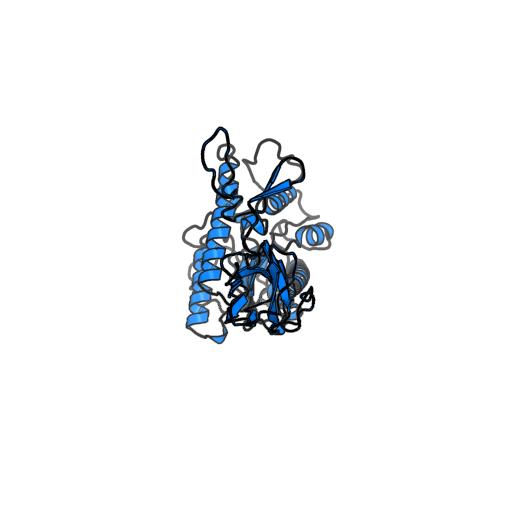 N N . ASP A 1 147 ? 7.409 -4.675 -23.678 1.00 69.25 147 ASP A N 1
ATOM 1070 C CA . ASP A 1 147 ? 6.513 -5.706 -24.189 1.00 69.25 147 ASP A CA 1
ATOM 1071 C C . ASP A 1 147 ? 7.195 -6.489 -25.315 1.00 69.25 147 ASP A C 1
ATOM 1073 O O . ASP A 1 147 ? 7.480 -5.966 -26.399 1.00 69.25 147 ASP A O 1
ATOM 1077 N N . SER A 1 148 ? 7.476 -7.762 -25.042 1.00 61.38 148 SER A N 1
ATOM 1078 C CA . SER A 1 148 ? 8.102 -8.661 -26.008 1.00 61.38 148 SER A CA 1
ATOM 1079 C C . SER A 1 148 ? 7.186 -9.058 -27.167 1.00 61.38 148 SER A C 1
ATOM 1081 O O . SER A 1 148 ? 7.705 -9.350 -28.246 1.00 61.38 148 SER A O 1
ATOM 1083 N N . ASP A 1 149 ? 5.859 -8.991 -27.003 1.00 54.56 149 ASP A N 1
ATOM 1084 C CA . ASP A 1 149 ? 4.899 -9.402 -28.039 1.00 54.56 149 ASP A CA 1
ATOM 1085 C C . ASP A 1 149 ? 4.845 -8.408 -29.208 1.00 54.56 149 ASP A C 1
ATOM 1087 O O . ASP A 1 149 ? 4.565 -8.783 -30.348 1.00 54.56 149 ASP A O 1
ATOM 1091 N N . THR A 1 150 ? 5.154 -7.137 -28.951 1.00 53.66 150 THR A N 1
ATOM 1092 C CA . THR A 1 150 ? 5.148 -6.072 -29.964 1.00 53.66 150 THR A CA 1
ATOM 1093 C C . THR A 1 150 ? 6.535 -5.721 -30.493 1.00 53.66 150 THR A C 1
ATOM 1095 O O . THR A 1 150 ? 6.658 -4.830 -31.334 1.00 53.66 150 THR A O 1
ATOM 1098 N N . SER A 1 151 ? 7.594 -6.410 -30.044 1.00 50.25 151 SER A N 1
ATOM 1099 C CA . SER A 1 151 ? 9.007 -6.070 -30.309 1.00 50.25 151 SER A CA 1
ATOM 1100 C C . SER A 1 151 ? 9.416 -4.649 -29.876 1.00 50.25 151 SER A C 1
ATOM 1102 O O . SER A 1 151 ? 10.495 -4.164 -30.230 1.00 50.25 151 SER A O 1
ATOM 1104 N N . LEU A 1 152 ? 8.581 -3.978 -29.075 1.00 52.00 152 LEU A N 1
ATOM 1105 C CA . LEU A 1 152 ? 8.817 -2.632 -28.565 1.00 52.00 152 LEU A CA 1
ATOM 1106 C C . LEU A 1 152 ? 9.732 -2.709 -27.336 1.00 52.00 152 LEU A C 1
ATOM 1108 O O . LEU A 1 152 ? 9.294 -2.721 -26.191 1.00 52.00 152 LEU A O 1
ATOM 1112 N N . THR A 1 153 ? 11.041 -2.760 -27.579 1.00 46.03 153 THR A N 1
ATOM 1113 C CA . THR A 1 153 ? 12.067 -2.790 -26.517 1.00 46.03 153 THR A CA 1
ATOM 1114 C C . THR A 1 153 ? 12.487 -1.403 -26.033 1.00 46.03 153 THR A C 1
ATOM 1116 O O . THR A 1 153 ? 13.180 -1.288 -25.030 1.00 46.03 153 THR A O 1
ATOM 1119 N N . ASN A 1 154 ? 12.059 -0.354 -26.735 1.00 44.53 154 ASN A N 1
ATOM 1120 C CA . ASN A 1 154 ? 12.279 1.045 -26.399 1.00 44.53 154 ASN A CA 1
ATOM 1121 C C . ASN A 1 154 ? 11.173 1.861 -27.066 1.00 44.53 154 ASN A C 1
ATOM 1123 O O . ASN A 1 154 ? 11.295 2.238 -28.235 1.00 44.53 154 ASN A O 1
ATOM 1127 N N . MET A 1 155 ? 10.092 2.175 -26.350 1.00 44.25 155 MET A N 1
ATOM 1128 C CA . MET A 1 155 ? 9.345 3.358 -26.759 1.00 44.25 155 MET A CA 1
ATOM 1129 C C . MET A 1 155 ? 10.242 4.554 -26.452 1.00 44.25 155 MET A C 1
ATOM 1131 O O . MET A 1 155 ? 10.343 4.996 -25.309 1.00 44.25 155 MET A O 1
ATOM 1135 N N . GLY A 1 156 ? 10.910 5.069 -27.489 1.00 41.94 156 GLY A N 1
ATOM 1136 C CA . GLY A 1 156 ? 11.394 6.446 -27.489 1.00 41.94 156 GLY A CA 1
ATOM 1137 C C . GLY A 1 156 ? 10.255 7.418 -27.136 1.00 41.94 156 GLY A C 1
ATOM 1138 O O . GLY A 1 156 ? 9.113 6.979 -26.958 1.00 41.94 156 GLY A O 1
ATOM 1139 N N . PRO A 1 157 ? 10.526 8.734 -27.029 1.00 39.91 157 PRO A N 1
ATOM 1140 C CA . PRO A 1 157 ? 9.476 9.722 -26.784 1.00 39.91 157 PRO A CA 1
ATOM 1141 C C . PRO A 1 157 ? 8.306 9.407 -27.713 1.00 39.91 157 PRO A C 1
ATOM 1143 O O . PRO A 1 157 ? 8.495 9.345 -28.929 1.00 39.91 157 PRO A O 1
ATOM 1146 N N . TYR A 1 158 ? 7.156 9.073 -27.117 1.00 42.12 158 TYR A N 1
ATOM 1147 C CA . TYR A 1 158 ? 5.949 8.648 -27.823 1.00 42.12 158 TYR A CA 1
ATOM 1148 C C . TYR A 1 158 ? 5.800 9.491 -29.098 1.00 42.12 158 TYR A C 1
ATOM 1150 O O . TYR A 1 158 ? 5.952 10.715 -28.993 1.00 42.12 158 TYR A O 1
ATOM 1158 N N . PRO A 1 159 ? 5.552 8.899 -30.284 1.00 36.44 159 PRO A N 1
ATOM 1159 C CA . PRO A 1 159 ? 5.486 9.668 -31.518 1.00 36.44 159 PRO A CA 1
ATOM 1160 C C . PRO A 1 159 ? 4.512 10.823 -31.313 1.00 36.44 159 PRO A C 1
ATOM 1162 O O . PRO A 1 159 ? 3.357 10.615 -30.929 1.00 36.44 159 PRO A O 1
ATOM 1165 N N . SER A 1 160 ? 5.019 12.043 -31.491 1.00 32.81 160 SER A N 1
ATOM 1166 C CA . SER A 1 160 ? 4.270 13.287 -31.361 1.00 32.81 160 SER A CA 1
ATOM 1167 C C . SER A 1 160 ? 3.022 13.201 -32.242 1.00 32.81 160 SER A C 1
ATOM 1169 O O . SER A 1 160 ? 3.110 13.376 -33.455 1.00 32.81 160 SER A O 1
ATOM 1171 N N . GLY A 1 161 ? 1.878 12.850 -31.654 1.00 34.56 161 GLY A N 1
ATOM 1172 C CA . GLY A 1 161 ? 0.641 12.602 -32.397 1.00 34.56 161 GLY A CA 1
ATOM 1173 C C . GLY A 1 161 ? -0.189 11.413 -31.911 1.00 34.56 161 GLY A C 1
ATOM 1174 O O . GLY A 1 161 ? -1.380 11.367 -32.207 1.00 34.56 161 GLY A O 1
ATOM 1175 N N . ALA A 1 162 ? 0.373 10.486 -31.127 1.00 35.66 162 ALA A N 1
ATOM 1176 C CA . ALA A 1 162 ? -0.444 9.495 -30.431 1.00 35.66 162 ALA A CA 1
ATOM 1177 C C . ALA A 1 162 ? -1.246 10.194 -29.327 1.00 35.66 162 ALA A C 1
ATOM 1179 O O . ALA A 1 162 ? -0.692 10.769 -28.390 1.00 35.66 162 ALA A O 1
ATOM 1180 N N . ASN A 1 163 ? -2.566 10.187 -29.472 1.00 36.75 163 ASN A N 1
ATOM 1181 C CA . ASN A 1 163 ? -3.473 10.845 -28.551 1.00 36.75 163 ASN A CA 1
ATOM 1182 C C . ASN A 1 163 ? -3.353 10.165 -27.165 1.00 36.75 163 ASN A C 1
ATOM 1184 O O . ASN A 1 163 ? -3.641 8.969 -27.062 1.00 36.75 163 ASN A O 1
ATOM 1188 N N . PRO A 1 164 ? -2.975 10.874 -26.083 1.00 40.88 164 PRO A N 1
ATOM 1189 C CA . PRO A 1 164 ? -2.806 10.278 -24.747 1.00 40.88 164 PRO A CA 1
ATOM 1190 C C . PRO A 1 164 ? -4.097 9.647 -24.181 1.00 40.88 164 PRO A C 1
ATOM 1192 O O . PRO A 1 164 ? -4.074 8.940 -23.176 1.00 40.88 164 PRO A O 1
ATOM 1195 N N . GLY A 1 165 ? -5.243 9.870 -24.836 1.00 35.09 165 GLY A N 1
ATOM 1196 C CA . GLY A 1 165 ? -6.535 9.265 -24.512 1.00 35.09 165 GLY A CA 1
ATOM 1197 C C . GLY A 1 165 ? -6.841 7.914 -25.176 1.00 35.09 165 GLY A C 1
ATOM 1198 O O . GLY A 1 165 ? -7.831 7.292 -24.787 1.00 35.09 165 GLY A O 1
ATOM 1199 N N . THR A 1 166 ? -6.042 7.439 -26.140 1.00 36.16 166 THR A N 1
ATOM 1200 C CA . THR A 1 166 ? -6.367 6.237 -26.943 1.00 36.16 166 THR A CA 1
ATOM 1201 C C . THR A 1 166 ? -5.356 5.100 -26.837 1.00 36.16 166 THR A C 1
ATOM 1203 O O . THR A 1 166 ? -5.488 4.135 -27.580 1.00 36.16 166 THR A O 1
ATOM 1206 N N . ALA A 1 167 ? -4.388 5.150 -25.916 1.00 38.84 167 ALA A N 1
ATOM 1207 C CA . ALA A 1 167 ? -3.564 3.982 -25.596 1.00 38.84 167 ALA A CA 1
ATOM 1208 C C . ALA A 1 167 ? -4.422 2.917 -24.875 1.00 38.84 167 ALA A C 1
ATOM 1210 O O . ALA A 1 167 ? -4.481 2.825 -23.650 1.00 38.84 167 ALA A O 1
ATOM 1211 N N . THR A 1 168 ? -5.217 2.194 -25.651 1.00 37.44 168 THR A N 1
ATOM 1212 C CA . THR A 1 168 ? -5.280 0.733 -25.604 1.00 37.44 168 THR A CA 1
ATOM 1213 C C . THR A 1 168 ? -3.997 0.254 -26.301 1.00 37.44 168 THR A C 1
ATOM 1215 O O . THR A 1 168 ? -3.614 0.847 -27.301 1.00 37.44 168 THR A O 1
ATOM 1218 N N . SER A 1 169 ? -3.246 -0.766 -25.924 1.00 47.97 169 SER A N 1
ATOM 1219 C CA . SER A 1 169 ? -3.469 -1.881 -25.019 1.00 47.97 169 SER A CA 1
ATOM 1220 C C . SER A 1 169 ? -2.325 -2.837 -25.346 1.00 47.97 169 SER A C 1
ATOM 1222 O O . SER A 1 169 ? -2.457 -3.622 -26.280 1.00 47.97 169 SER A O 1
ATOM 1224 N N . TRP A 1 170 ? -1.207 -2.756 -24.641 1.00 55.38 170 TRP A N 1
ATOM 1225 C CA . TRP A 1 170 ? -0.283 -3.882 -24.607 1.00 55.38 170 TRP A CA 1
ATOM 1226 C C . TRP A 1 170 ? 0.184 -4.006 -23.167 1.00 55.38 170 TRP A C 1
ATOM 1228 O O . TRP A 1 170 ? 0.878 -3.104 -22.689 1.00 55.38 170 TRP A O 1
ATOM 1238 N N . PRO A 1 171 ? -0.293 -5.028 -22.432 1.00 69.25 171 PRO A N 1
ATOM 1239 C CA . PRO A 1 171 ? 0.208 -5.252 -21.091 1.00 69.25 171 PRO A CA 1
ATOM 1240 C C . PRO A 1 171 ? 1.709 -5.483 -21.218 1.00 69.25 171 PRO A C 1
ATOM 1242 O O . PRO A 1 171 ? 2.128 -6.299 -22.037 1.00 69.25 171 PRO A O 1
ATOM 1245 N N . SER A 1 172 ? 2.521 -4.764 -20.447 1.00 82.00 172 SER A N 1
ATOM 1246 C CA . SER A 1 172 ? 3.947 -5.070 -20.405 1.00 82.00 172 SER A CA 1
ATOM 1247 C C . SER A 1 172 ? 4.163 -6.483 -19.893 1.00 82.00 172 SER A C 1
ATOM 1249 O O . SER A 1 172 ? 3.302 -7.072 -19.224 1.00 82.00 172 SER A O 1
ATOM 1251 N N . ASP A 1 173 ? 5.336 -7.037 -20.168 1.00 85.12 173 ASP A N 1
ATOM 1252 C CA . ASP A 1 173 ? 5.687 -8.350 -19.643 1.00 85.12 173 ASP A CA 1
ATOM 1253 C C . ASP A 1 173 ? 5.627 -8.358 -18.110 1.00 85.12 173 ASP A C 1
ATOM 1255 O O . ASP A 1 173 ? 5.149 -9.327 -17.520 1.00 85.12 173 ASP A O 1
ATOM 1259 N N . GLN A 1 174 ? 5.976 -7.244 -17.456 1.00 90.19 174 GLN A N 1
ATOM 1260 C CA . GLN A 1 174 ? 5.790 -7.056 -16.020 1.00 90.19 174 GLN A CA 1
ATOM 1261 C C . GLN A 1 174 ? 4.316 -7.186 -15.624 1.00 90.19 174 GLN A C 1
ATOM 1263 O O . GLN A 1 174 ? 3.985 -7.966 -14.728 1.00 90.19 174 GLN A O 1
ATOM 1268 N N . SER A 1 175 ? 3.427 -6.452 -16.295 1.00 89.81 175 SER A N 1
ATOM 1269 C CA . SER A 1 175 ? 1.995 -6.438 -15.994 1.00 89.81 175 SER A CA 1
ATOM 1270 C C . SER A 1 175 ? 1.332 -7.791 -16.220 1.00 89.81 175 SER A C 1
ATOM 1272 O O . SER A 1 175 ? 0.509 -8.198 -15.398 1.00 89.81 175 SER A O 1
ATOM 1274 N N . LYS A 1 176 ? 1.739 -8.544 -17.252 1.00 87.69 176 LYS A N 1
ATOM 1275 C CA . LYS A 1 176 ? 1.290 -9.933 -17.471 1.00 87.69 176 LYS A CA 1
ATOM 1276 C C . LYS A 1 176 ? 1.632 -10.819 -16.267 1.00 87.69 176 LYS A C 1
ATOM 1278 O O . LYS A 1 176 ? 0.773 -11.551 -15.772 1.00 87.69 176 LYS A O 1
ATOM 1283 N N . GLN A 1 177 ? 2.864 -10.730 -15.755 1.00 93.62 177 GLN A N 1
ATOM 1284 C CA . GLN A 1 177 ? 3.292 -11.519 -14.593 1.00 93.62 177 GLN A CA 1
ATOM 1285 C C . GLN A 1 177 ? 2.588 -11.072 -13.303 1.00 93.62 177 GLN A C 1
ATOM 1287 O O . GLN A 1 177 ? 2.122 -11.917 -12.537 1.00 93.62 177 GLN A O 1
ATOM 1292 N N . ILE A 1 178 ? 2.446 -9.761 -13.077 1.00 93.94 178 ILE A N 1
ATOM 1293 C CA . ILE A 1 178 ? 1.723 -9.211 -11.920 1.00 93.94 178 ILE A CA 1
ATOM 1294 C C . ILE A 1 178 ? 0.265 -9.678 -11.940 1.00 93.94 178 ILE A C 1
ATOM 1296 O O . ILE A 1 178 ? -0.223 -10.178 -10.923 1.00 93.94 178 ILE A O 1
ATOM 1300 N N . ALA A 1 179 ? -0.413 -9.587 -13.087 1.00 88.69 179 ALA A N 1
ATOM 1301 C CA . ALA A 1 179 ? -1.784 -10.061 -13.251 1.00 88.69 179 ALA A CA 1
ATOM 1302 C C . ALA A 1 179 ? -1.898 -11.559 -12.938 1.00 88.69 179 ALA A C 1
ATOM 1304 O O . ALA A 1 179 ? -2.742 -11.965 -12.140 1.00 88.69 179 ALA A O 1
ATOM 1305 N N . SER A 1 180 ? -0.997 -12.379 -13.492 1.00 88.56 180 SER A N 1
ATOM 1306 C CA . SER A 1 180 ? -0.993 -13.828 -13.263 1.00 88.56 180 SER A CA 1
ATOM 1307 C C . SER A 1 180 ? -0.768 -14.209 -11.796 1.00 88.56 180 SER A C 1
ATOM 1309 O O . SER A 1 180 ? -1.354 -15.181 -11.325 1.00 88.56 180 SER A O 1
ATOM 1311 N N . ILE A 1 181 ? 0.095 -13.493 -11.070 1.00 89.50 181 ILE A N 1
ATOM 1312 C CA . ILE A 1 181 ? 0.453 -13.836 -9.684 1.00 89.50 181 ILE A CA 1
ATOM 1313 C C . ILE A 1 181 ? -0.604 -13.339 -8.695 1.00 89.50 181 ILE A C 1
ATOM 1315 O O . ILE A 1 181 ? -0.962 -14.057 -7.750 1.00 89.50 181 ILE A O 1
ATOM 1319 N N . THR A 1 182 ? -1.087 -12.112 -8.898 1.00 88.88 182 THR A N 1
ATOM 1320 C CA . THR A 1 182 ? -2.075 -11.470 -8.020 1.00 88.88 182 THR A CA 1
ATOM 1321 C C . THR A 1 182 ? -3.498 -11.954 -8.292 1.00 88.88 182 THR A C 1
ATOM 1323 O O . THR A 1 182 ? -4.322 -11.919 -7.384 1.00 88.88 182 THR A O 1
ATOM 1326 N N . GLY A 1 183 ? -3.783 -12.425 -9.511 1.00 86.25 183 GLY A N 1
ATOM 1327 C CA . GLY A 1 183 ? -5.135 -12.745 -9.970 1.00 86.25 183 GLY A CA 1
ATOM 1328 C C . GLY A 1 183 ? -5.973 -11.507 -10.313 1.00 86.25 183 GLY A C 1
ATOM 1329 O O . GLY A 1 183 ? -7.164 -11.638 -10.585 1.00 86.25 183 GLY A O 1
ATOM 1330 N N . LEU A 1 184 ? -5.379 -10.308 -10.296 1.00 87.69 184 LEU A N 1
ATOM 1331 C CA . LEU A 1 184 ? -6.066 -9.053 -10.585 1.00 87.69 184 LEU A CA 1
ATOM 1332 C C . LEU A 1 184 ? -5.873 -8.651 -12.048 1.00 87.69 184 LEU A C 1
ATOM 1334 O O . LEU A 1 184 ? -4.780 -8.756 -12.604 1.00 87.69 184 LEU A O 1
ATOM 1338 N N . ARG A 1 185 ? -6.923 -8.097 -12.660 1.00 90.31 185 ARG A N 1
ATOM 1339 C CA . ARG A 1 185 ? -6.781 -7.359 -13.920 1.00 90.31 185 ARG A CA 1
ATOM 1340 C C . ARG A 1 185 ? -5.915 -6.124 -13.672 1.00 90.31 185 ARG A C 1
ATOM 1342 O O . ARG A 1 185 ? -6.209 -5.363 -12.753 1.00 90.31 185 ARG A O 1
ATOM 1349 N N . VAL A 1 186 ? -4.897 -5.905 -14.500 1.00 90.31 186 VAL A N 1
ATOM 1350 C CA . VAL A 1 186 ? -4.008 -4.739 -14.398 1.00 90.31 186 VAL A CA 1
ATOM 1351 C C . VAL A 1 186 ? -4.462 -3.642 -15.367 1.00 90.31 186 VAL A C 1
ATOM 1353 O O . VAL A 1 186 ? -4.814 -3.921 -16.512 1.00 90.31 186 VAL A O 1
ATOM 1356 N N . ILE A 1 187 ? -4.506 -2.399 -14.886 1.00 89.69 187 ILE A N 1
ATOM 1357 C CA . ILE A 1 187 ? -4.653 -1.181 -15.684 1.00 89.69 187 ILE A CA 1
ATOM 1358 C C . ILE A 1 187 ? -3.282 -0.517 -15.740 1.00 89.69 187 ILE A C 1
ATOM 1360 O O . ILE A 1 187 ? -2.815 0.038 -14.744 1.00 89.69 187 ILE A O 1
ATOM 1364 N N . ASP A 1 188 ? -2.670 -0.554 -16.913 1.00 86.38 188 ASP A N 1
ATOM 1365 C CA . ASP A 1 188 ? -1.360 0.033 -17.162 1.00 86.38 188 ASP A CA 1
ATOM 1366 C C . ASP A 1 188 ? -1.460 1.544 -17.356 1.00 86.38 188 ASP A C 1
ATOM 1368 O O . ASP A 1 188 ? -2.218 2.037 -18.197 1.00 86.38 188 ASP A O 1
ATOM 1372 N N . LEU A 1 189 ? -0.699 2.290 -16.556 1.00 86.00 189 LEU A N 1
ATOM 1373 C CA . LEU A 1 189 ? -0.676 3.748 -16.599 1.00 86.00 189 LEU A CA 1
ATOM 1374 C C . LEU A 1 189 ? 0.727 4.308 -16.830 1.00 86.00 189 LEU A C 1
ATOM 1376 O O . LEU A 1 189 ? 0.863 5.514 -16.869 1.00 86.00 189 LEU A O 1
ATOM 1380 N N . TYR A 1 190 ? 1.767 3.500 -17.002 1.00 81.75 190 TYR A N 1
ATOM 1381 C CA . TYR A 1 190 ? 3.152 3.979 -17.065 1.00 81.75 190 TYR A CA 1
ATOM 1382 C C . TYR A 1 190 ? 3.516 4.791 -18.329 1.00 81.75 190 TYR A C 1
ATOM 1384 O O . TYR A 1 190 ? 2.955 4.589 -19.405 1.00 81.75 190 TYR A O 1
ATOM 1392 N N . TYR A 1 191 ? 4.498 5.699 -18.201 1.00 75.69 191 TYR A N 1
ATOM 1393 C CA . TYR A 1 191 ? 5.026 6.533 -19.299 1.00 75.69 191 TYR A CA 1
ATOM 1394 C C . TYR A 1 191 ? 6.541 6.749 -19.196 1.00 75.69 191 TYR A C 1
ATOM 1396 O O . TYR A 1 191 ? 7.082 6.924 -18.110 1.00 75.69 191 TYR A O 1
ATOM 1404 N N . GLY A 1 192 ? 7.237 6.819 -20.333 1.00 74.50 192 GLY A N 1
ATOM 1405 C CA . GLY A 1 192 ? 8.689 6.991 -20.344 1.00 74.50 192 GLY A CA 1
ATOM 1406 C C . GLY A 1 192 ? 9.115 8.348 -19.784 1.00 74.50 192 GLY A C 1
ATOM 1407 O O . GLY A 1 192 ? 8.581 9.378 -20.187 1.00 74.50 192 GLY A O 1
ATOM 1408 N N . GLY A 1 193 ? 10.070 8.349 -18.849 1.00 73.31 193 GLY A N 1
ATOM 1409 C CA . GLY A 1 193 ? 10.556 9.570 -18.195 1.00 73.31 193 GLY A CA 1
ATOM 1410 C C . GLY A 1 193 ? 9.571 10.214 -17.211 1.00 73.31 193 GLY A C 1
ATOM 1411 O O . GLY A 1 193 ? 9.756 11.378 -16.846 1.00 73.31 193 GLY A O 1
ATOM 1412 N N . ALA A 1 194 ? 8.523 9.491 -16.799 1.00 79.44 194 ALA A N 1
ATOM 1413 C CA . ALA A 1 194 ? 7.512 9.987 -15.877 1.00 79.44 194 ALA A CA 1
ATOM 1414 C C . ALA A 1 194 ? 8.104 10.388 -14.515 1.00 79.44 194 ALA A C 1
ATOM 1416 O O . ALA A 1 194 ? 8.992 9.726 -13.977 1.00 79.44 194 ALA A O 1
ATOM 1417 N N . ARG A 1 195 ? 7.566 11.474 -13.948 1.00 82.75 195 ARG A N 1
ATOM 1418 C CA . ARG A 1 195 ? 7.968 12.080 -12.669 1.00 82.75 195 ARG A CA 1
ATOM 1419 C C . ARG A 1 195 ? 6.756 12.318 -11.775 1.00 82.75 195 ARG A C 1
ATOM 1421 O O . ARG A 1 195 ? 5.645 12.471 -12.286 1.00 82.75 195 ARG A O 1
ATOM 1428 N N . ILE A 1 196 ? 6.977 12.376 -10.461 1.00 85.94 196 ILE A N 1
ATOM 1429 C CA . ILE A 1 196 ? 5.939 12.733 -9.479 1.00 85.94 196 ILE A CA 1
ATOM 1430 C C . ILE A 1 196 ? 6.260 14.070 -8.821 1.00 85.94 196 ILE A C 1
ATOM 1432 O O . ILE A 1 196 ? 5.438 14.984 -8.839 1.00 85.94 196 ILE A O 1
ATOM 1436 N N . ALA A 1 197 ? 7.448 14.200 -8.232 1.00 78.19 197 ALA A N 1
ATOM 1437 C CA . ALA A 1 197 ? 7.797 15.384 -7.451 1.00 78.19 197 ALA A CA 1
ATOM 1438 C C . ALA A 1 197 ? 8.192 16.576 -8.324 1.00 78.19 197 ALA A C 1
ATOM 1440 O O . ALA A 1 197 ? 7.978 17.729 -7.948 1.00 78.19 197 ALA A O 1
ATOM 1441 N N . ARG A 1 198 ? 8.777 16.302 -9.491 1.00 74.06 198 ARG A N 1
ATOM 1442 C CA . ARG A 1 198 ? 9.190 17.307 -10.474 1.00 74.06 198 ARG A CA 1
ATOM 1443 C C . ARG A 1 198 ? 8.419 17.125 -11.776 1.00 74.06 198 ARG A C 1
ATOM 1445 O O . ARG A 1 198 ? 9.016 17.122 -12.853 1.00 74.06 198 ARG A O 1
ATOM 1452 N N . ASP A 1 199 ? 7.105 16.940 -11.642 1.00 67.56 199 ASP A N 1
ATOM 1453 C CA . ASP A 1 199 ? 6.182 16.797 -12.766 1.00 67.56 199 ASP A CA 1
ATOM 1454 C C . ASP A 1 199 ? 6.301 18.007 -13.708 1.00 67.56 199 ASP A C 1
ATOM 1456 O O . ASP A 1 199 ? 6.356 19.160 -13.268 1.00 67.56 199 ASP A O 1
ATOM 1460 N N . LYS A 1 200 ? 6.399 17.745 -15.011 1.00 68.19 200 LYS A N 1
ATOM 1461 C CA . LYS A 1 200 ? 6.586 18.765 -16.055 1.00 68.19 200 LYS A CA 1
ATOM 1462 C C . LYS A 1 200 ? 5.394 18.769 -17.011 1.00 68.19 200 LYS A C 1
ATOM 1464 O O . LYS A 1 200 ? 4.511 17.930 -16.934 1.00 68.19 200 LYS A O 1
ATOM 1469 N N . THR A 1 201 ? 5.333 19.719 -17.935 1.00 61.66 201 THR A N 1
ATOM 1470 C CA . THR A 1 201 ? 4.353 19.661 -19.030 1.00 61.66 201 THR A CA 1
ATOM 1471 C C . THR A 1 201 ? 4.865 18.775 -20.174 1.00 61.66 201 THR A C 1
ATOM 1473 O O . THR A 1 201 ? 6.070 18.575 -20.338 1.00 61.66 201 THR A O 1
ATOM 1476 N N . GLY A 1 202 ? 3.953 18.233 -20.989 1.00 59.69 202 GLY A N 1
ATOM 1477 C CA . GLY A 1 202 ? 4.302 17.395 -22.143 1.00 59.69 202 GLY A CA 1
ATOM 1478 C C . GLY A 1 202 ? 4.706 15.965 -21.763 1.00 59.69 202 GLY A C 1
ATOM 1479 O O . GLY A 1 202 ? 4.184 15.406 -20.807 1.00 59.69 202 GLY A O 1
ATOM 1480 N N . TRP A 1 203 ? 5.632 15.360 -22.515 1.00 52.41 203 TRP A N 1
ATOM 1481 C CA . TRP A 1 203 ? 6.027 13.949 -22.352 1.00 52.41 203 TRP A CA 1
ATOM 1482 C C . TRP A 1 203 ? 6.701 13.628 -21.004 1.00 52.41 203 TRP A C 1
ATOM 1484 O O . TRP A 1 203 ? 6.698 12.479 -20.585 1.00 52.41 203 TRP A O 1
ATOM 1494 N N . GLN A 1 204 ? 7.226 14.642 -20.307 1.00 53.38 204 GLN A N 1
ATOM 1495 C CA . GLN A 1 204 ? 7.801 14.526 -18.957 1.00 53.38 204 GLN A CA 1
ATOM 1496 C C . GLN A 1 204 ? 6.746 14.704 -17.841 1.00 53.38 204 GLN A C 1
ATOM 1498 O O . GLN A 1 204 ? 7.083 14.656 -16.658 1.00 53.38 204 GLN A O 1
ATOM 1503 N N . GLY A 1 205 ? 5.479 14.929 -18.215 1.00 61.94 205 GLY A N 1
ATOM 1504 C CA . GLY A 1 205 ? 4.337 15.086 -17.317 1.00 61.94 205 GLY A CA 1
ATOM 1505 C C . GLY A 1 205 ? 3.766 13.762 -16.835 1.00 61.94 205 GLY A C 1
ATOM 1506 O O . GLY A 1 205 ? 2.677 13.369 -17.243 1.00 61.94 205 GLY A O 1
ATOM 1507 N N . GLY A 1 206 ? 4.528 13.042 -16.017 1.00 74.19 206 GLY A N 1
ATOM 1508 C CA . GLY A 1 206 ? 4.188 11.702 -15.555 1.00 74.19 206 GLY A CA 1
ATOM 1509 C C . GLY A 1 206 ? 2.892 11.668 -14.753 1.00 74.19 206 GLY A C 1
ATOM 1510 O O . GLY A 1 206 ? 1.879 11.149 -15.214 1.00 74.19 206 GLY A O 1
ATOM 1511 N N . TRP A 1 207 ? 2.901 12.217 -13.543 1.00 84.06 207 TRP A N 1
ATOM 1512 C CA . TRP A 1 207 ? 1.806 12.026 -12.592 1.00 84.06 207 TRP A CA 1
ATOM 1513 C C . TRP A 1 207 ? 0.445 12.524 -13.097 1.00 84.06 207 TRP A C 1
ATOM 1515 O O . TRP A 1 207 ? -0.555 11.796 -13.025 1.00 84.06 207 TRP A O 1
ATOM 1525 N N . ALA A 1 208 ? 0.383 13.756 -13.612 1.00 82.75 208 ALA A N 1
ATOM 1526 C CA . ALA A 1 208 ? -0.873 14.346 -14.067 1.00 82.75 208 ALA A CA 1
ATOM 1527 C C . ALA A 1 208 ? -1.513 13.543 -15.212 1.00 82.75 208 ALA A C 1
ATOM 1529 O O . ALA A 1 208 ? -2.724 13.320 -15.205 1.00 82.75 208 ALA A O 1
ATOM 1530 N N . MET A 1 209 ? -0.723 13.058 -16.176 1.00 81.38 209 MET A N 1
ATOM 1531 C CA . MET A 1 209 ? -1.252 12.250 -17.281 1.00 81.38 209 MET A CA 1
ATOM 1532 C C . MET A 1 209 ? -1.816 10.915 -16.788 1.00 81.38 209 MET A C 1
ATOM 1534 O O . MET A 1 209 ? -2.942 10.555 -17.138 1.00 81.38 209 MET A O 1
ATOM 1538 N N . GLN A 1 210 ? -1.076 10.208 -15.931 1.00 87.19 210 GLN A N 1
ATOM 1539 C CA . GLN A 1 210 ? -1.470 8.889 -15.424 1.00 87.19 210 GLN A CA 1
ATOM 1540 C C . GLN A 1 210 ? -2.728 8.954 -14.556 1.00 87.19 210 GLN A C 1
ATOM 1542 O O . GLN A 1 210 ? -3.680 8.192 -14.746 1.00 87.19 210 GLN A O 1
ATOM 1547 N N . SER A 1 211 ? -2.776 9.921 -13.639 1.00 89.31 211 SER A N 1
ATOM 1548 C CA . SER A 1 211 ? -3.914 10.108 -12.734 1.00 89.31 211 SER A CA 1
ATOM 1549 C C . SER A 1 211 ? -5.180 10.565 -13.472 1.00 89.31 211 SER A C 1
ATOM 1551 O O . SER A 1 211 ? -6.279 10.083 -13.167 1.00 89.31 211 SER A O 1
ATOM 1553 N N . ASN A 1 212 ? -5.046 11.430 -14.486 1.00 86.88 212 ASN A N 1
ATOM 1554 C CA . ASN A 1 212 ? -6.156 11.832 -15.354 1.00 86.88 212 ASN A CA 1
ATOM 1555 C C . ASN A 1 212 ? -6.639 10.680 -16.238 1.00 86.88 212 ASN A C 1
ATOM 1557 O O . ASN A 1 212 ? -7.848 10.518 -16.425 1.00 86.88 212 ASN A O 1
ATOM 1561 N N . ARG A 1 213 ? -5.723 9.848 -16.748 1.00 85.81 213 ARG A N 1
ATOM 1562 C CA . ARG A 1 213 ? -6.077 8.659 -17.527 1.00 85.81 213 ARG A CA 1
ATOM 1563 C C . ARG A 1 213 ? -6.896 7.681 -16.696 1.00 85.81 213 ARG A C 1
ATOM 1565 O O . ARG A 1 213 ? -7.969 7.286 -17.147 1.00 85.81 213 ARG A O 1
ATOM 1572 N N . LEU A 1 214 ? -6.454 7.357 -15.480 1.00 90.62 214 LEU A N 1
ATOM 1573 C CA . LEU A 1 214 ? -7.218 6.502 -14.571 1.00 90.62 214 LEU A CA 1
ATOM 1574 C C . LEU A 1 214 ? -8.614 7.077 -14.308 1.00 90.62 214 LEU A C 1
ATOM 1576 O O . LEU A 1 214 ? -9.608 6.372 -14.438 1.00 90.62 214 LEU A O 1
ATOM 1580 N N . ALA A 1 215 ? -8.706 8.376 -14.012 1.00 89.62 215 ALA A N 1
ATOM 1581 C CA . ALA A 1 215 ? -9.989 9.037 -13.779 1.00 89.62 215 ALA A CA 1
ATOM 1582 C C . ALA A 1 215 ? -10.930 8.946 -14.991 1.00 89.62 215 ALA A C 1
ATOM 1584 O O . ALA A 1 215 ? -12.130 8.730 -14.831 1.00 89.62 215 ALA A O 1
ATOM 1585 N N . SER A 1 216 ? -10.384 9.099 -16.199 1.00 87.81 216 SER A N 1
ATOM 1586 C CA . SER A 1 216 ? -11.129 8.966 -17.451 1.00 87.81 216 SER A CA 1
ATOM 1587 C C . SER A 1 216 ? -11.628 7.533 -17.665 1.00 87.81 216 SER A C 1
ATOM 1589 O O . SER A 1 216 ? -12.798 7.341 -17.985 1.00 87.81 216 SER A O 1
ATOM 1591 N N . LEU A 1 217 ? -10.786 6.525 -17.407 1.00 86.50 217 LEU A N 1
ATOM 1592 C CA . LEU A 1 217 ? -11.157 5.108 -17.507 1.00 86.50 217 LEU A CA 1
ATOM 1593 C C . LEU A 1 217 ? -12.251 4.717 -16.505 1.00 86.50 217 LEU A C 1
ATOM 1595 O O . LEU A 1 217 ? -13.184 4.013 -16.878 1.00 86.50 217 LEU A O 1
ATOM 1599 N N . VAL A 1 218 ? -12.162 5.201 -15.263 1.00 90.50 218 VAL A N 1
ATOM 1600 C CA . VAL A 1 218 ? -13.186 4.995 -14.223 1.00 90.50 218 VAL A CA 1
ATOM 1601 C C . VAL A 1 218 ? -14.501 5.678 -14.596 1.00 90.50 218 VAL A C 1
ATOM 1603 O O . VAL A 1 218 ? -15.573 5.115 -14.401 1.00 90.50 218 VAL A O 1
ATOM 1606 N N . LYS A 1 219 ? -14.434 6.889 -15.162 1.00 91.25 219 LYS A N 1
ATOM 1607 C CA . LYS A 1 219 ? -15.622 7.610 -15.635 1.00 91.25 219 LYS A CA 1
ATOM 1608 C C . LYS A 1 219 ? -16.286 6.906 -16.822 1.00 91.25 219 LYS A C 1
ATOM 1610 O O . LYS A 1 219 ? -17.507 6.950 -16.934 1.00 91.25 219 LYS A O 1
ATOM 1615 N N . ALA A 1 220 ? -15.492 6.316 -17.714 1.00 86.75 220 ALA A N 1
ATOM 1616 C CA . ALA A 1 220 ? -15.990 5.593 -18.878 1.00 86.75 220 ALA A CA 1
ATOM 1617 C C . ALA A 1 220 ? -16.631 4.250 -18.496 1.00 86.75 220 ALA A C 1
ATOM 1619 O O . ALA A 1 220 ? -17.635 3.872 -19.091 1.00 86.75 220 ALA A O 1
ATOM 1620 N N . ASP A 1 221 ? -16.071 3.556 -17.503 1.00 86.00 221 ASP A N 1
ATOM 1621 C CA . ASP A 1 221 ? -16.592 2.290 -16.993 1.00 86.00 221 ASP A CA 1
ATOM 1622 C C . ASP A 1 221 ? -16.232 2.118 -15.509 1.00 86.00 221 ASP A C 1
ATOM 1624 O O . ASP A 1 221 ? -15.057 2.050 -15.131 1.00 86.00 221 ASP A O 1
ATOM 1628 N N . ALA A 1 222 ? -17.260 1.997 -14.666 1.00 88.31 222 ALA A N 1
ATOM 1629 C CA . ALA A 1 222 ? -17.111 1.825 -13.226 1.00 88.31 222 ALA A CA 1
ATOM 1630 C C . ALA A 1 222 ? -16.345 0.543 -12.851 1.00 88.31 222 ALA A C 1
ATOM 1632 O O . ALA A 1 222 ? -15.730 0.508 -11.784 1.00 88.31 222 ALA A O 1
ATOM 1633 N N . ALA A 1 223 ? -16.297 -0.474 -13.723 1.00 86.44 223 ALA A N 1
ATOM 1634 C CA . ALA A 1 223 ? -15.485 -1.677 -13.522 1.00 86.44 223 ALA A CA 1
ATOM 1635 C C . ALA A 1 223 ? -13.968 -1.394 -13.519 1.00 86.44 223 ALA A C 1
ATOM 1637 O O . ALA A 1 223 ? -13.177 -2.253 -13.120 1.00 86.44 223 ALA A O 1
ATOM 1638 N N . ASN A 1 224 ? -13.543 -0.199 -13.949 1.00 88.62 224 ASN A N 1
ATOM 1639 C CA . ASN A 1 224 ? -12.162 0.275 -13.837 1.00 88.62 224 ASN A CA 1
ATOM 1640 C C . ASN A 1 224 ? -11.836 0.926 -12.488 1.00 88.62 224 ASN A C 1
ATOM 1642 O O . ASN A 1 224 ? -10.688 1.313 -12.283 1.00 88.62 224 ASN A O 1
ATOM 1646 N N . THR A 1 225 ? -12.807 1.059 -11.579 1.00 92.56 225 THR A N 1
ATOM 1647 C CA . THR A 1 225 ? -12.574 1.584 -10.225 1.00 92.56 225 THR A CA 1
ATOM 1648 C C . THR A 1 225 ? -11.563 0.692 -9.504 1.00 92.56 225 THR A C 1
ATOM 1650 O O . THR A 1 225 ? -11.884 -0.466 -9.242 1.00 92.56 225 THR A O 1
ATOM 1653 N N . PRO A 1 226 ? -10.343 1.176 -9.205 1.00 94.00 226 PRO A N 1
ATOM 1654 C CA . PRO A 1 226 ? -9.277 0.309 -8.728 1.00 94.00 226 PRO A CA 1
ATOM 1655 C C . PRO A 1 226 ? -9.548 -0.177 -7.304 1.00 94.00 226 PRO A C 1
ATOM 1657 O O . PRO A 1 226 ? -9.996 0.593 -6.449 1.00 94.00 226 PRO A O 1
ATOM 1660 N N . GLY A 1 227 ? -9.217 -1.445 -7.063 1.00 92.25 227 GLY A N 1
ATOM 1661 C CA . GLY A 1 227 ? -9.113 -2.025 -5.724 1.00 92.25 227 GLY A CA 1
ATOM 1662 C C . GLY A 1 227 ? -7.688 -1.943 -5.175 1.00 92.25 227 GLY A C 1
ATOM 1663 O O . GLY A 1 227 ? -7.487 -1.869 -3.965 1.00 92.25 227 GLY A O 1
ATOM 1664 N N . VAL A 1 228 ? -6.690 -1.894 -6.063 1.00 95.00 228 VAL A N 1
ATOM 1665 C CA . VAL A 1 228 ? -5.276 -1.699 -5.716 1.00 95.00 228 VAL A CA 1
ATOM 1666 C C . VAL A 1 228 ? -4.690 -0.618 -6.606 1.00 95.00 228 VAL A C 1
ATOM 1668 O O . VAL A 1 228 ? -4.977 -0.570 -7.801 1.00 95.00 228 VAL A O 1
ATOM 1671 N N . ILE A 1 229 ? -3.844 0.233 -6.042 1.00 97.06 229 ILE A N 1
ATOM 1672 C CA . ILE A 1 229 ? -3.026 1.173 -6.801 1.00 97.06 229 ILE A CA 1
ATOM 1673 C C . ILE A 1 229 ? -1.573 0.953 -6.401 1.00 97.06 229 ILE A C 1
ATOM 1675 O O . ILE A 1 229 ? -1.239 1.049 -5.224 1.00 97.06 229 ILE A O 1
ATOM 1679 N N . VAL A 1 230 ? -0.718 0.665 -7.377 1.00 97.38 230 VAL A N 1
ATOM 1680 C CA . VAL A 1 230 ? 0.724 0.502 -7.176 1.00 97.38 230 VAL A CA 1
ATOM 1681 C C . VAL A 1 230 ? 1.450 1.604 -7.927 1.00 97.38 230 VAL A C 1
ATOM 1683 O O . VAL A 1 230 ? 1.171 1.843 -9.101 1.00 97.38 230 VAL A O 1
ATOM 1686 N N . ILE A 1 231 ? 2.381 2.265 -7.247 1.00 95.94 231 ILE A N 1
ATOM 1687 C CA . ILE A 1 231 ? 3.255 3.289 -7.816 1.00 95.94 231 ILE A CA 1
ATOM 1688 C C . ILE A 1 231 ? 4.686 2.753 -7.793 1.00 95.94 231 ILE A C 1
ATOM 1690 O O . ILE A 1 231 ? 5.166 2.363 -6.730 1.00 95.94 231 ILE A O 1
ATOM 1694 N N . TYR A 1 232 ? 5.352 2.728 -8.949 1.00 93.88 232 TYR A N 1
ATOM 1695 C CA . TYR A 1 232 ? 6.699 2.174 -9.109 1.00 93.88 232 TYR A CA 1
ATOM 1696 C C . TYR A 1 232 ? 7.532 2.979 -10.118 1.00 93.88 232 TYR A C 1
ATOM 1698 O O . TYR A 1 232 ? 7.040 3.322 -11.185 1.00 93.88 232 TYR A O 1
ATOM 1706 N N . GLY A 1 233 ? 8.812 3.229 -9.834 1.00 83.69 233 GLY A N 1
ATOM 1707 C CA . GLY A 1 233 ? 9.781 3.625 -10.871 1.00 83.69 233 GLY A CA 1
ATOM 1708 C C . GLY A 1 233 ? 9.986 5.126 -11.121 1.00 83.69 233 GLY A C 1
ATOM 1709 O O . GLY A 1 233 ? 10.778 5.497 -11.971 1.00 83.69 233 GLY A O 1
ATOM 1710 N N . PHE A 1 234 ? 9.339 6.032 -10.392 1.00 85.19 234 PHE A N 1
ATOM 1711 C CA . PHE A 1 234 ? 9.427 7.474 -10.697 1.00 85.19 234 PHE A CA 1
ATOM 1712 C C . PHE A 1 234 ? 10.690 8.171 -10.159 1.00 85.19 234 PHE A C 1
ATOM 1714 O O . PHE A 1 234 ? 11.107 9.207 -10.686 1.00 85.19 234 PHE A O 1
ATOM 1721 N N . TYR A 1 235 ? 11.292 7.629 -9.098 1.00 84.00 235 TYR A N 1
ATOM 1722 C CA . TYR A 1 235 ? 12.263 8.341 -8.265 1.00 84.00 235 TYR A CA 1
ATOM 1723 C C . TYR A 1 235 ? 13.546 8.736 -9.010 1.00 84.00 235 TYR A C 1
ATOM 1725 O O . TYR A 1 235 ? 14.037 9.858 -8.871 1.00 84.00 235 TYR A O 1
ATOM 1733 N N . SER A 1 236 ? 14.077 7.853 -9.854 1.00 78.69 236 SER A N 1
ATOM 1734 C CA . SER A 1 236 ? 15.281 8.125 -10.644 1.00 78.69 236 SER A CA 1
ATOM 1735 C C . SER A 1 236 ? 15.087 9.292 -11.617 1.00 78.69 236 SER A C 1
ATOM 1737 O O . SER A 1 236 ? 15.961 10.155 -11.732 1.00 78.69 236 SER A O 1
ATOM 1739 N N . ASN A 1 237 ? 13.918 9.382 -12.257 1.00 77.81 237 ASN A N 1
ATOM 1740 C CA . ASN A 1 237 ? 13.575 10.478 -13.162 1.00 77.81 237 ASN A CA 1
ATOM 1741 C C . ASN A 1 237 ? 13.380 11.798 -12.414 1.00 77.81 237 ASN A C 1
ATOM 1743 O O . ASN A 1 237 ? 13.752 12.854 -12.931 1.00 77.81 237 ASN A O 1
ATOM 1747 N N . ASP A 1 238 ? 12.848 11.759 -11.188 1.00 79.31 238 ASP A N 1
ATOM 1748 C CA . ASP A 1 238 ? 12.759 12.938 -10.320 1.00 79.31 238 ASP A CA 1
ATOM 1749 C C . ASP A 1 238 ? 14.151 13.503 -9.965 1.00 79.31 238 ASP A C 1
ATOM 1751 O O . ASP A 1 238 ? 14.280 14.695 -9.667 1.00 79.31 238 ASP A O 1
ATOM 1755 N N . LEU A 1 239 ? 15.213 12.697 -10.068 1.00 74.25 239 LEU A N 1
ATOM 1756 C CA . LEU A 1 239 ? 16.592 13.104 -9.785 1.00 74.25 239 LEU A CA 1
ATOM 1757 C C . LEU A 1 239 ? 17.428 13.454 -11.029 1.00 74.25 239 LEU A C 1
ATOM 1759 O O . LEU A 1 239 ? 18.324 14.292 -10.913 1.00 74.25 239 LEU A O 1
ATOM 1763 N N . HIS A 1 240 ? 17.078 12.924 -12.207 1.00 62.31 240 HIS A N 1
ATOM 1764 C CA . HIS A 1 240 ? 17.865 12.992 -13.453 1.00 62.31 240 HIS A CA 1
ATOM 1765 C C . HIS A 1 240 ? 18.256 14.417 -13.921 1.00 62.31 240 HIS A C 1
ATOM 1767 O O . HIS A 1 240 ? 19.310 14.588 -14.520 1.00 62.31 240 HIS A O 1
ATOM 1773 N N . ASP A 1 241 ? 17.468 15.461 -13.621 1.00 53.53 241 ASP A N 1
ATOM 1774 C CA . ASP A 1 241 ? 17.730 16.831 -14.122 1.00 53.53 241 ASP A CA 1
ATOM 1775 C C . ASP A 1 241 ? 18.252 17.830 -13.069 1.00 53.53 241 ASP A C 1
ATOM 1777 O O . ASP A 1 241 ? 18.440 19.006 -13.387 1.00 53.53 241 ASP A O 1
ATOM 1781 N N . GLY A 1 242 ? 18.372 17.449 -11.793 1.00 46.88 242 GLY A N 1
ATOM 1782 C CA . GLY A 1 242 ? 18.272 18.453 -10.720 1.00 46.88 242 GLY A CA 1
ATOM 1783 C C . GLY A 1 242 ? 19.274 18.391 -9.583 1.00 46.88 242 GLY A C 1
ATOM 1784 O O . GLY A 1 242 ? 19.181 19.232 -8.690 1.00 46.88 242 GLY A O 1
ATOM 1785 N N . LEU A 1 243 ? 20.208 17.449 -9.591 1.00 45.34 243 LEU A N 1
ATOM 1786 C CA . LEU A 1 243 ? 21.303 17.451 -8.633 1.00 45.34 243 LEU A CA 1
ATOM 1787 C C . LEU A 1 243 ? 22.536 18.049 -9.318 1.00 45.34 243 LEU A C 1
ATOM 1789 O O . LEU A 1 243 ? 23.465 17.354 -9.669 1.00 45.34 243 LEU A O 1
ATOM 1793 N N . THR A 1 244 ? 22.555 19.351 -9.584 1.00 38.78 244 THR A N 1
ATOM 1794 C CA . THR A 1 244 ? 23.849 20.036 -9.733 1.00 38.78 244 THR A CA 1
ATOM 1795 C C . THR A 1 244 ? 24.387 20.300 -8.329 1.00 38.78 244 THR A C 1
ATOM 1797 O O . THR A 1 244 ? 23.587 20.439 -7.403 1.00 38.78 244 THR A O 1
ATOM 1800 N N . ASP A 1 245 ? 25.706 20.428 -8.153 1.00 39.41 245 ASP A N 1
ATOM 1801 C CA . ASP A 1 245 ? 26.401 20.644 -6.859 1.00 39.41 245 ASP A CA 1
ATOM 1802 C C . ASP A 1 245 ? 25.893 21.847 -6.019 1.00 39.41 245 ASP A C 1
ATOM 1804 O O . ASP A 1 245 ? 26.372 22.115 -4.921 1.00 39.41 245 ASP A O 1
ATOM 1808 N N . THR A 1 246 ? 24.893 22.576 -6.515 1.00 39.84 246 THR A N 1
ATOM 1809 C CA . THR A 1 246 ? 24.266 23.767 -5.941 1.00 39.84 246 THR A CA 1
ATOM 1810 C C . THR A 1 246 ? 22.880 23.545 -5.312 1.00 39.84 246 THR A C 1
ATOM 1812 O O . THR A 1 246 ? 22.347 24.493 -4.733 1.00 39.84 246 THR A O 1
ATOM 1815 N N . LYS A 1 247 ? 22.266 22.349 -5.382 1.00 44.81 247 LYS A N 1
ATOM 1816 C CA . LYS A 1 247 ? 20.936 22.074 -4.783 1.00 44.81 247 LYS A CA 1
ATOM 1817 C C . LYS A 1 247 ? 20.999 20.963 -3.715 1.00 44.81 247 LYS A C 1
ATOM 1819 O O . LYS A 1 247 ? 20.916 19.789 -4.058 1.00 44.81 247 LYS A O 1
ATOM 1824 N N . PRO A 1 248 ? 21.159 21.314 -2.423 1.00 46.50 248 PRO A N 1
ATOM 1825 C CA . PRO A 1 248 ? 21.444 20.359 -1.348 1.00 46.50 248 PRO A CA 1
ATOM 1826 C C . PRO A 1 248 ? 20.218 19.540 -0.894 1.00 46.50 248 PRO A C 1
ATOM 1828 O O . PRO A 1 248 ? 19.094 19.758 -1.341 1.00 46.50 248 PRO A O 1
ATOM 1831 N N . ALA A 1 249 ? 20.445 18.623 0.060 1.00 47.28 249 ALA A N 1
ATOM 1832 C CA . ALA A 1 249 ? 19.504 17.678 0.689 1.00 47.28 249 ALA A CA 1
ATOM 1833 C C . ALA A 1 249 ? 18.099 18.214 1.064 1.00 47.28 249 ALA A C 1
ATOM 1835 O O . ALA A 1 249 ? 17.169 17.429 1.244 1.00 47.28 249 ALA A O 1
ATOM 1836 N N . THR A 1 250 ? 17.915 19.533 1.151 1.00 47.97 250 THR A N 1
ATOM 1837 C CA . THR A 1 250 ? 16.614 20.199 1.313 1.00 47.97 250 THR A CA 1
ATOM 1838 C C . THR A 1 250 ? 15.656 19.991 0.135 1.00 47.97 250 THR A C 1
ATOM 1840 O O . THR A 1 250 ? 14.459 20.212 0.298 1.00 47.97 250 THR A O 1
ATOM 1843 N N . ASP A 1 251 ? 16.134 19.558 -1.035 1.00 60.12 251 ASP A N 1
ATOM 1844 C CA . ASP A 1 251 ? 15.271 19.159 -2.154 1.00 60.12 251 ASP A CA 1
ATOM 1845 C C . ASP A 1 251 ? 14.768 17.706 -2.036 1.00 60.12 251 ASP A C 1
ATOM 1847 O O . ASP A 1 251 ? 13.659 17.417 -2.480 1.00 60.12 251 ASP A O 1
ATOM 1851 N N . LEU A 1 252 ? 15.504 16.806 -1.368 1.00 66.44 252 LEU A N 1
ATOM 1852 C CA . LEU A 1 252 ? 15.093 15.403 -1.190 1.00 66.44 252 LEU A CA 1
ATOM 1853 C C . LEU A 1 252 ? 13.881 15.264 -0.254 1.00 66.44 252 LEU A C 1
ATOM 1855 O O . LEU A 1 252 ? 12.968 14.484 -0.523 1.00 66.44 252 LEU A O 1
ATOM 1859 N N . SER A 1 253 ? 13.816 16.067 0.813 1.00 65.25 253 SER A N 1
ATOM 1860 C CA . SER A 1 253 ? 12.648 16.086 1.707 1.00 65.25 253 SER A CA 1
ATOM 1861 C C . SER A 1 253 ? 11.389 16.635 1.023 1.00 65.25 253 SER A C 1
ATOM 1863 O O . SER A 1 253 ? 10.282 16.186 1.321 1.00 65.25 253 SER A O 1
ATOM 1865 N N . LYS A 1 254 ? 11.538 17.551 0.053 1.00 75.62 254 LYS A N 1
ATOM 1866 C CA . LYS A 1 254 ? 10.419 18.037 -0.774 1.00 75.62 254 LYS A CA 1
ATOM 1867 C C . LYS A 1 254 ? 9.908 16.973 -1.740 1.00 75.62 254 LYS A C 1
ATOM 1869 O O . LYS A 1 254 ? 8.710 16.946 -2.003 1.00 75.62 254 LYS A O 1
ATOM 1874 N N . ILE A 1 255 ? 10.784 16.094 -2.237 1.00 80.31 255 ILE A N 1
ATOM 1875 C CA . ILE A 1 255 ? 10.380 14.967 -3.087 1.00 80.31 255 ILE A CA 1
ATOM 1876 C C . ILE A 1 255 ? 9.445 14.037 -2.305 1.00 80.31 255 ILE A C 1
ATOM 1878 O O . ILE A 1 255 ? 8.329 13.786 -2.753 1.00 80.31 255 ILE A O 1
ATOM 1882 N N . ALA A 1 256 ? 9.833 13.606 -1.102 1.00 83.12 256 ALA A N 1
ATOM 1883 C CA . ALA A 1 256 ? 8.985 12.734 -0.284 1.00 83.12 256 ALA A CA 1
ATOM 1884 C C . ALA A 1 256 ? 7.645 13.393 0.093 1.00 83.12 256 ALA A C 1
ATOM 1886 O O . ALA A 1 256 ? 6.597 12.752 0.029 1.00 83.12 256 ALA A O 1
ATOM 1887 N N . ALA A 1 257 ? 7.656 14.692 0.414 1.00 85.56 257 ALA A N 1
ATOM 1888 C CA . ALA A 1 257 ? 6.434 15.448 0.683 1.00 85.56 257 ALA A CA 1
ATOM 1889 C C . ALA A 1 257 ? 5.501 15.521 -0.540 1.00 85.56 257 ALA A C 1
ATOM 1891 O O . ALA A 1 257 ? 4.285 15.394 -0.389 1.00 85.56 257 ALA A O 1
ATOM 1892 N N . ALA A 1 258 ? 6.051 15.681 -1.749 1.00 88.38 258 ALA A N 1
ATOM 1893 C CA . ALA A 1 258 ? 5.267 15.672 -2.981 1.00 88.38 258 ALA A CA 1
ATOM 1894 C C . ALA A 1 258 ? 4.616 14.302 -3.228 1.00 88.38 258 ALA A C 1
ATOM 1896 O O . ALA A 1 258 ? 3.422 14.245 -3.516 1.00 88.38 258 ALA A O 1
ATOM 1897 N N . TYR A 1 259 ? 5.355 13.203 -3.035 1.00 92.12 259 TYR A N 1
ATOM 1898 C CA . TYR A 1 259 ? 4.808 11.843 -3.138 1.00 92.12 259 TYR A CA 1
ATOM 1899 C C . TYR A 1 259 ? 3.689 11.622 -2.120 1.00 92.12 259 TYR A C 1
ATOM 1901 O O . TYR A 1 259 ? 2.604 11.172 -2.483 1.00 92.12 259 TYR A O 1
ATOM 1909 N N . LYS A 1 260 ? 3.910 12.016 -0.860 1.00 91.75 260 LYS A N 1
ATOM 1910 C CA . LYS A 1 260 ? 2.888 11.926 0.186 1.00 91.75 260 LYS A CA 1
ATOM 1911 C C . LYS A 1 260 ? 1.609 12.674 -0.208 1.00 91.75 260 LYS A C 1
ATOM 1913 O O . LYS A 1 260 ? 0.524 12.108 -0.111 1.00 91.75 260 LYS A O 1
ATOM 1918 N N . ALA A 1 261 ? 1.725 13.912 -0.695 1.00 91.94 261 ALA A N 1
ATOM 1919 C CA . ALA A 1 261 ? 0.570 14.687 -1.150 1.00 91.94 261 ALA A CA 1
ATOM 1920 C C . ALA A 1 261 ? -0.186 13.971 -2.284 1.00 91.94 261 ALA A C 1
ATOM 1922 O O . ALA A 1 261 ? -1.415 13.944 -2.294 1.00 91.94 261 ALA A O 1
ATOM 1923 N N . LYS A 1 262 ? 0.539 13.322 -3.201 1.00 93.31 262 LYS A N 1
ATOM 1924 C CA . LYS A 1 262 ? -0.045 12.532 -4.291 1.00 93.31 262 LYS A CA 1
ATOM 1925 C C . LYS A 1 262 ? -0.746 11.262 -3.812 1.00 93.31 262 LYS A C 1
ATOM 1927 O O . LYS A 1 262 ? -1.808 10.920 -4.333 1.00 93.31 262 LYS A O 1
ATOM 1932 N N . PHE A 1 263 ? -0.234 10.605 -2.777 1.00 94.06 263 PHE A N 1
ATOM 1933 C CA . PHE A 1 263 ? -0.937 9.488 -2.147 1.00 94.06 263 PHE A CA 1
ATOM 1934 C C . PHE A 1 263 ? -2.168 9.937 -1.364 1.00 94.06 263 PHE A C 1
ATOM 1936 O O . PHE A 1 263 ? -3.191 9.260 -1.427 1.00 94.06 263 PHE A O 1
ATOM 1943 N N . ASP A 1 264 ? -2.118 11.084 -0.685 1.00 90.81 264 ASP A N 1
ATOM 1944 C CA . ASP A 1 264 ? -3.290 11.655 -0.014 1.00 90.81 264 ASP A CA 1
ATOM 1945 C C . ASP A 1 264 ? -4.397 12.010 -1.034 1.00 90.81 264 ASP A C 1
ATOM 1947 O O . ASP A 1 264 ? -5.567 11.702 -0.799 1.00 90.81 264 ASP A O 1
ATOM 1951 N N . GLU A 1 265 ? -4.038 12.561 -2.204 1.00 93.25 265 GLU A N 1
ATOM 1952 C CA . GLU A 1 265 ? -4.965 12.788 -3.330 1.00 93.25 265 GLU A CA 1
ATOM 1953 C C . GLU A 1 265 ? -5.621 11.477 -3.806 1.00 93.25 265 GLU A C 1
ATOM 1955 O O . GLU A 1 265 ? -6.841 11.419 -3.990 1.00 93.25 265 GLU A O 1
ATOM 1960 N N . LEU A 1 266 ? -4.834 10.406 -3.982 1.00 93.50 266 LEU A N 1
ATOM 1961 C CA . LEU A 1 266 ? -5.364 9.098 -4.376 1.00 93.50 266 LEU A CA 1
ATOM 1962 C C . LEU A 1 266 ? -6.276 8.492 -3.307 1.00 93.50 266 LEU A C 1
ATOM 1964 O O . LEU A 1 266 ? -7.331 7.976 -3.664 1.00 93.50 266 LEU A O 1
ATOM 1968 N N . LYS A 1 267 ? -5.917 8.578 -2.021 1.00 89.38 267 LYS A N 1
ATOM 1969 C CA . LYS A 1 267 ? -6.752 8.086 -0.910 1.00 89.38 267 LYS A CA 1
ATOM 1970 C C . LYS A 1 267 ? -8.092 8.801 -0.851 1.00 89.38 267 LYS A C 1
ATOM 1972 O O . LYS A 1 267 ? -9.118 8.166 -0.637 1.00 89.38 267 LYS A O 1
ATOM 1977 N N . ALA A 1 268 ? -8.092 10.117 -1.055 1.00 89.06 268 ALA A N 1
ATOM 1978 C CA . ALA A 1 268 ? -9.323 10.895 -1.087 1.00 89.06 268 ALA A CA 1
ATOM 1979 C C . ALA A 1 268 ? -10.214 10.497 -2.275 1.00 89.06 268 ALA A C 1
ATOM 1981 O O . ALA A 1 268 ? -11.435 10.446 -2.145 1.00 89.06 268 ALA A O 1
ATOM 1982 N N . LYS A 1 269 ? -9.608 10.209 -3.434 1.00 91.19 269 LYS A N 1
ATOM 1983 C CA . LYS A 1 269 ? -10.329 9.884 -4.672 1.00 91.19 269 LYS A CA 1
ATOM 1984 C C . LYS A 1 269 ? -10.797 8.430 -4.755 1.00 91.19 269 LYS A C 1
ATOM 1986 O O . LYS A 1 269 ? -11.857 8.168 -5.315 1.00 91.19 269 LYS A O 1
ATOM 1991 N N . TYR A 1 270 ? -10.013 7.505 -4.214 1.00 90.88 270 TYR A N 1
ATOM 1992 C CA . TYR A 1 270 ? -10.254 6.064 -4.230 1.00 90.88 270 TYR A CA 1
ATOM 1993 C C . TYR A 1 270 ? -10.121 5.501 -2.807 1.00 90.88 270 TYR A C 1
ATOM 1995 O O . TYR A 1 270 ? -9.201 4.730 -2.534 1.00 90.88 270 TYR A O 1
ATOM 2003 N N . PRO A 1 271 ? -11.018 5.879 -1.877 1.00 84.62 271 PRO A N 1
ATOM 2004 C CA . PRO A 1 271 ? -10.919 5.487 -0.468 1.00 84.62 271 PRO A CA 1
ATOM 2005 C C . PRO A 1 271 ? -11.053 3.977 -0.238 1.00 84.62 271 PRO A C 1
ATOM 2007 O O . PRO A 1 271 ? -10.679 3.484 0.820 1.00 84.62 271 PRO A O 1
ATOM 2010 N N . GLN A 1 272 ? -11.590 3.240 -1.213 1.00 82.75 272 GLN A N 1
ATOM 2011 C CA . GLN A 1 272 ? -11.658 1.780 -1.197 1.00 82.75 272 GLN A CA 1
ATOM 2012 C C . GLN A 1 272 ? -10.354 1.103 -1.643 1.00 82.75 272 GLN A C 1
ATOM 2014 O O . GLN A 1 272 ? -10.187 -0.093 -1.418 1.00 82.75 272 GLN A O 1
ATOM 2019 N N . ALA A 1 273 ? -9.469 1.826 -2.335 1.00 90.62 273 ALA A N 1
ATOM 2020 C CA . ALA A 1 273 ? -8.298 1.232 -2.954 1.00 90.62 273 ALA A CA 1
ATOM 2021 C C . ALA A 1 273 ? -7.153 1.088 -1.950 1.00 90.62 273 ALA A C 1
ATOM 2023 O O . ALA A 1 273 ? -6.797 2.028 -1.236 1.00 90.62 273 ALA A O 1
ATOM 2024 N N . ARG A 1 274 ? -6.492 -0.069 -1.974 1.00 90.88 274 ARG A N 1
ATOM 2025 C CA . ARG A 1 274 ? -5.213 -0.249 -1.295 1.00 90.88 274 ARG A CA 1
ATOM 2026 C C . ARG A 1 274 ? -4.105 0.405 -2.117 1.00 90.88 274 ARG A C 1
ATOM 2028 O O . ARG A 1 274 ? -3.792 -0.059 -3.210 1.00 90.88 274 ARG A O 1
ATOM 2035 N N . ILE A 1 275 ? -3.509 1.471 -1.592 1.00 94.69 275 ILE A N 1
ATOM 2036 C CA . ILE A 1 275 ? -2.436 2.212 -2.268 1.00 94.69 275 ILE A CA 1
ATOM 2037 C C . ILE A 1 275 ? -1.088 1.747 -1.723 1.00 94.69 275 ILE A C 1
ATOM 2039 O O . ILE A 1 275 ? -0.887 1.741 -0.512 1.00 94.69 275 ILE A O 1
ATOM 2043 N N . LEU A 1 276 ? -0.185 1.356 -2.619 1.00 96.19 276 LEU A N 1
ATOM 2044 C CA . LEU A 1 276 ? 1.120 0.776 -2.322 1.00 96.19 276 LEU A CA 1
ATOM 2045 C C . LEU A 1 276 ? 2.202 1.535 -3.091 1.00 96.19 276 LEU A C 1
ATOM 2047 O O . LEU A 1 276 ? 2.028 1.851 -4.272 1.00 96.19 276 LEU A O 1
ATOM 2051 N N . TYR A 1 277 ? 3.334 1.779 -2.440 1.00 96.88 277 TYR A N 1
ATOM 2052 C CA . TYR A 1 277 ? 4.529 2.277 -3.107 1.00 96.88 277 TYR A CA 1
ATOM 2053 C C . TYR A 1 277 ? 5.556 1.158 -3.226 1.00 96.88 277 TYR A C 1
ATOM 2055 O O . TYR A 1 277 ? 5.889 0.542 -2.221 1.00 96.88 277 TYR A O 1
ATOM 2063 N N . ALA A 1 278 ? 6.066 0.888 -4.423 1.00 96.19 278 ALA A N 1
ATOM 2064 C CA . ALA A 1 278 ? 7.161 -0.051 -4.621 1.00 96.19 278 ALA A CA 1
ATOM 2065 C C . ALA A 1 278 ? 8.443 0.719 -4.934 1.00 96.19 278 ALA A C 1
ATOM 2067 O O . ALA A 1 278 ? 8.483 1.490 -5.896 1.00 96.19 278 ALA A O 1
ATOM 2068 N N . LEU A 1 279 ? 9.478 0.494 -4.119 1.00 92.50 279 LEU A N 1
ATOM 2069 C CA . LEU A 1 279 ? 10.784 1.115 -4.312 1.00 92.50 279 LEU A CA 1
ATOM 2070 C C . LEU A 1 279 ? 11.336 0.770 -5.695 1.00 92.50 279 LEU A C 1
ATOM 2072 O O . LEU A 1 279 ? 11.219 -0.369 -6.166 1.00 92.50 279 LEU A O 1
ATOM 2076 N N . GLN A 1 280 ? 11.954 1.755 -6.340 1.00 88.50 280 GLN A N 1
ATOM 2077 C CA . GLN A 1 280 ? 12.507 1.575 -7.666 1.00 88.50 280 GLN A CA 1
ATOM 2078 C C . GLN A 1 280 ? 13.686 0.603 -7.622 1.00 88.50 280 GLN A C 1
ATOM 2080 O O . GLN A 1 280 ? 14.653 0.782 -6.880 1.00 88.50 280 GLN A O 1
ATOM 2085 N N . CYS A 1 281 ? 13.621 -0.441 -8.445 1.00 86.56 281 CYS A N 1
ATOM 2086 C CA . CYS A 1 281 ? 14.699 -1.412 -8.523 1.00 86.56 281 CYS A CA 1
ATOM 2087 C C . CYS A 1 281 ? 15.779 -0.924 -9.493 1.00 86.56 281 CYS A C 1
ATOM 2089 O O . CYS A 1 281 ? 15.485 -0.585 -10.643 1.00 86.56 281 CYS A O 1
ATOM 2091 N N . MET A 1 282 ? 17.030 -0.924 -9.029 1.00 78.31 282 MET A N 1
ATOM 2092 C CA . MET A 1 282 ? 18.209 -0.684 -9.861 1.00 78.31 282 MET A CA 1
ATOM 2093 C C . MET A 1 282 ? 18.896 -2.007 -10.189 1.00 78.31 282 MET A C 1
ATOM 2095 O O . MET A 1 282 ? 18.832 -2.959 -9.408 1.00 78.31 282 MET A O 1
ATOM 2099 N N . PHE A 1 283 ? 19.581 -2.076 -11.331 1.00 75.50 283 PHE A N 1
ATOM 2100 C CA . PHE A 1 283 ? 20.092 -3.345 -11.840 1.00 75.50 283 PHE A CA 1
ATOM 2101 C C . PHE A 1 283 ? 21.612 -3.386 -11.969 1.00 75.50 283 PHE A C 1
ATOM 2103 O O . PHE A 1 283 ? 22.279 -2.394 -12.274 1.00 75.50 283 PHE A O 1
ATOM 2110 N N . ARG A 1 284 ? 22.169 -4.587 -11.796 1.00 66.31 284 ARG A N 1
ATOM 2111 C CA . ARG A 1 284 ? 23.590 -4.863 -12.005 1.00 66.31 284 ARG A CA 1
ATOM 2112 C C . ARG A 1 284 ? 23.797 -5.424 -13.415 1.00 66.31 284 ARG A C 1
ATOM 2114 O O . ARG A 1 284 ? 23.488 -6.580 -13.668 1.00 66.31 284 ARG A O 1
ATOM 2121 N N . SER A 1 285 ? 24.339 -4.619 -14.329 1.00 55.22 285 SER A N 1
ATOM 2122 C CA . SER A 1 285 ? 24.728 -5.084 -15.671 1.00 55.22 285 SER A CA 1
ATOM 2123 C C . SER A 1 285 ? 26.121 -5.725 -15.654 1.00 55.22 285 SER A C 1
ATOM 2125 O O . SER A 1 285 ? 27.027 -5.221 -14.991 1.00 55.22 285 SER A O 1
ATOM 2127 N N . ALA A 1 286 ? 26.304 -6.812 -16.409 1.00 50.38 286 ALA A N 1
ATOM 2128 C CA . ALA A 1 286 ? 27.626 -7.361 -16.731 1.00 50.38 286 ALA A CA 1
ATOM 2129 C C . ALA A 1 286 ? 28.285 -6.657 -17.937 1.00 50.38 286 ALA A C 1
ATOM 2131 O O . ALA A 1 286 ? 29.480 -6.823 -18.157 1.00 50.38 286 ALA A O 1
ATOM 2132 N N . ALA A 1 287 ? 27.514 -5.899 -18.727 1.00 48.03 287 ALA A N 1
ATOM 2133 C CA . ALA A 1 287 ? 27.894 -5.478 -20.075 1.00 48.03 287 ALA A CA 1
ATOM 2134 C C . ALA A 1 287 ? 28.393 -4.030 -20.200 1.00 48.03 287 ALA A C 1
ATOM 2136 O O . ALA A 1 287 ? 28.932 -3.682 -21.244 1.00 48.03 287 ALA A O 1
ATOM 2137 N N . THR A 1 288 ? 28.279 -3.177 -19.180 1.00 44.75 288 THR A N 1
ATOM 2138 C CA . THR A 1 288 ? 28.774 -1.795 -19.288 1.00 44.75 288 THR A CA 1
ATOM 2139 C C . THR A 1 288 ? 29.127 -1.207 -17.931 1.00 44.75 288 THR A C 1
ATOM 2141 O O . THR A 1 288 ? 28.267 -1.097 -17.060 1.00 44.75 288 THR A O 1
ATOM 2144 N N . GLU A 1 289 ? 30.353 -0.697 -17.808 1.00 45.06 289 GLU A N 1
ATOM 2145 C CA . GLU A 1 289 ? 30.781 0.309 -16.821 1.00 45.06 289 GLU A CA 1
ATOM 2146 C C . GLU A 1 289 ? 30.084 1.674 -17.047 1.00 45.06 289 GLU A C 1
ATOM 2148 O O . GLU A 1 289 ? 30.686 2.739 -16.890 1.00 45.06 289 GLU A O 1
ATOM 2153 N N . ALA A 1 290 ? 28.822 1.680 -17.483 1.00 42.25 290 ALA A N 1
ATOM 2154 C CA . ALA A 1 290 ? 28.081 2.904 -17.732 1.00 42.25 290 ALA A CA 1
ATOM 2155 C C . ALA A 1 290 ? 27.774 3.570 -16.385 1.00 42.25 290 ALA A C 1
ATOM 2157 O O . ALA A 1 290 ? 26.910 3.140 -15.623 1.00 42.25 290 ALA A O 1
ATOM 2158 N N . LYS A 1 291 ? 28.529 4.624 -16.072 1.00 47.03 291 LYS A N 1
ATOM 2159 C CA . LYS A 1 291 ? 28.285 5.484 -14.913 1.00 47.03 291 LYS A CA 1
ATOM 2160 C C . LYS A 1 291 ? 27.073 6.363 -15.237 1.00 47.03 291 LYS A C 1
ATOM 2162 O O . LYS A 1 291 ? 27.131 7.084 -16.232 1.00 47.03 291 LYS A O 1
ATOM 2167 N N . PRO A 1 292 ? 25.996 6.366 -14.436 1.00 44.00 292 PRO A N 1
ATOM 2168 C CA . PRO A 1 292 ? 24.934 7.337 -14.637 1.00 44.00 292 PRO A CA 1
ATOM 2169 C C . PRO A 1 292 ? 25.493 8.732 -14.356 1.00 44.00 292 PRO A C 1
ATOM 2171 O O . PRO A 1 292 ? 26.250 8.932 -13.398 1.00 44.00 292 PRO A O 1
ATOM 2174 N N . VAL A 1 293 ? 25.119 9.691 -15.198 1.00 43.03 293 VAL A N 1
ATOM 2175 C CA . VAL A 1 293 ? 25.444 11.107 -15.025 1.00 43.03 293 VAL A CA 1
ATOM 2176 C C . VAL A 1 293 ? 24.502 11.669 -13.956 1.00 43.03 293 VAL A C 1
ATOM 2178 O O . VAL A 1 293 ? 23.450 12.210 -14.263 1.00 43.03 293 VAL A O 1
ATOM 2181 N N . MET A 1 294 ? 24.850 11.475 -12.685 1.00 47.62 294 MET A N 1
ATOM 2182 C CA . MET A 1 294 ? 24.183 12.097 -11.537 1.00 47.62 294 MET A CA 1
ATOM 2183 C C . MET A 1 294 ? 25.229 12.958 -10.818 1.00 47.62 294 MET A C 1
ATOM 2185 O O . MET A 1 294 ? 26.200 12.423 -10.282 1.00 47.62 294 MET A O 1
ATOM 2189 N N . THR A 1 295 ? 25.087 14.282 -10.851 1.00 41.06 295 THR A N 1
ATOM 2190 C CA . THR A 1 295 ? 25.914 15.228 -10.075 1.00 41.06 295 THR A CA 1
ATOM 2191 C C . THR A 1 295 ? 25.241 15.519 -8.707 1.00 41.06 295 THR A C 1
ATOM 2193 O O . THR A 1 295 ? 24.186 14.954 -8.441 1.00 41.06 295 THR A O 1
ATOM 2196 N N . GLY A 1 296 ? 25.824 16.306 -7.782 1.00 43.75 296 GLY A N 1
ATOM 2197 C CA . GLY A 1 296 ? 25.083 16.998 -6.699 1.00 43.75 296 GLY A CA 1
ATOM 2198 C C . GLY A 1 296 ? 24.484 16.248 -5.485 1.00 43.75 296 GLY A C 1
ATOM 2199 O O . GLY A 1 296 ? 23.525 16.751 -4.898 1.00 43.75 296 GLY A O 1
ATOM 2200 N N . LEU A 1 297 ? 25.007 15.094 -5.051 1.00 47.38 297 LEU A N 1
ATOM 2201 C CA . LEU A 1 297 ? 24.524 14.385 -3.841 1.00 47.38 297 LEU A CA 1
ATOM 2202 C C . LEU A 1 297 ? 25.067 14.972 -2.508 1.00 47.38 297 LEU A C 1
ATOM 2204 O O . LEU A 1 297 ? 26.108 15.631 -2.507 1.00 47.38 297 LEU A O 1
ATOM 2208 N N . PRO A 1 298 ? 24.406 14.734 -1.348 1.00 40.81 298 PRO A N 1
ATOM 2209 C CA . PRO A 1 298 ? 24.846 15.249 -0.045 1.00 40.81 298 PRO A CA 1
ATOM 2210 C C . PRO A 1 298 ? 26.270 14.814 0.340 1.00 40.81 298 PRO A C 1
ATOM 2212 O O . PRO A 1 298 ? 26.668 13.668 0.105 1.00 40.81 298 PRO A O 1
ATOM 2215 N N . ALA A 1 299 ? 27.016 15.704 1.003 1.00 35.66 299 ALA A N 1
ATOM 2216 C CA . ALA A 1 299 ? 28.352 15.412 1.525 1.00 35.66 299 ALA A CA 1
ATOM 2217 C C . ALA A 1 299 ? 28.317 14.226 2.508 1.00 35.66 299 ALA A C 1
ATOM 2219 O O . ALA A 1 299 ? 27.524 14.218 3.448 1.00 35.66 299 ALA A O 1
ATOM 2220 N N . GLY A 1 300 ? 29.170 13.224 2.274 1.00 36.50 300 GLY A N 1
ATOM 2221 C CA . GLY A 1 300 ? 29.178 11.953 3.014 1.00 36.50 300 GLY A CA 1
ATOM 2222 C C . GLY A 1 300 ? 28.511 10.787 2.276 1.00 36.50 300 GLY A C 1
ATOM 2223 O O . GLY A 1 300 ? 28.628 9.646 2.719 1.00 36.50 300 GLY A O 1
ATOM 2224 N N . THR A 1 301 ? 27.882 11.034 1.122 1.00 42.06 301 THR A N 1
ATOM 2225 C CA . THR A 1 301 ? 27.473 9.959 0.210 1.00 42.06 301 THR A CA 1
ATOM 2226 C C . THR A 1 301 ? 28.730 9.333 -0.396 1.00 42.06 301 THR A C 1
ATOM 2228 O O . THR A 1 301 ? 29.366 9.925 -1.267 1.00 42.06 301 THR A O 1
ATOM 2231 N N . ILE A 1 302 ? 29.129 8.154 0.087 1.00 33.91 302 ILE A N 1
ATOM 2232 C CA . ILE A 1 302 ? 30.245 7.401 -0.494 1.00 33.91 302 ILE A CA 1
ATOM 2233 C C . ILE A 1 302 ? 29.803 6.941 -1.889 1.00 33.91 302 ILE A C 1
ATOM 2235 O O . ILE A 1 302 ? 29.018 6.005 -2.032 1.00 33.91 302 ILE A O 1
ATOM 2239 N N . MET A 1 303 ? 30.276 7.633 -2.927 1.00 41.00 303 MET A N 1
ATOM 2240 C CA . MET A 1 303 ? 30.030 7.282 -4.327 1.00 41.00 303 MET A CA 1
ATOM 2241 C C . MET A 1 303 ? 30.907 6.099 -4.734 1.00 41.00 303 MET A C 1
ATOM 2243 O O . MET A 1 303 ? 31.894 6.235 -5.453 1.00 41.00 303 MET A O 1
ATOM 2247 N N . THR A 1 304 ? 30.531 4.913 -4.273 1.00 38.28 304 THR A N 1
ATOM 2248 C CA . THR A 1 304 ? 30.981 3.649 -4.854 1.00 38.28 304 THR A CA 1
ATOM 2249 C C . THR A 1 304 ? 29.775 3.017 -5.544 1.00 38.28 304 THR A C 1
ATOM 2251 O O . THR A 1 304 ? 28.981 2.334 -4.908 1.00 38.28 304 THR A O 1
ATOM 2254 N N . ASN A 1 305 ? 29.640 3.289 -6.848 1.00 47.66 305 ASN A N 1
ATOM 2255 C CA . ASN A 1 305 ? 28.591 2.829 -7.776 1.00 47.66 305 ASN A CA 1
ATOM 2256 C C . ASN A 1 305 ? 27.229 3.552 -7.634 1.00 47.66 305 ASN A C 1
ATOM 2258 O O . ASN A 1 305 ? 26.359 3.168 -6.858 1.00 47.66 305 ASN A O 1
ATOM 2262 N N . ASN A 1 306 ? 27.036 4.595 -8.448 1.00 57.31 306 ASN A N 1
ATOM 2263 C CA . ASN A 1 306 ? 25.955 5.597 -8.403 1.00 57.31 306 ASN A CA 1
ATOM 2264 C C . ASN A 1 306 ? 24.498 5.072 -8.289 1.00 57.31 306 ASN A C 1
ATOM 2266 O O . ASN A 1 306 ? 23.635 5.803 -7.809 1.00 57.31 306 ASN A O 1
ATOM 2270 N N . PHE A 1 307 ? 24.195 3.831 -8.683 1.00 59.75 307 PHE A N 1
ATOM 2271 C CA . PHE A 1 307 ? 22.841 3.261 -8.597 1.00 59.75 307 PHE A CA 1
ATOM 2272 C C . PHE A 1 307 ? 22.486 2.691 -7.214 1.00 59.75 307 PHE A C 1
ATOM 2274 O O . PHE A 1 307 ? 21.351 2.836 -6.763 1.00 59.75 307 PHE A O 1
ATOM 2281 N N . THR A 1 308 ? 23.447 2.107 -6.491 1.00 63.34 308 THR A N 1
ATOM 2282 C CA . THR A 1 308 ? 23.211 1.597 -5.126 1.00 63.34 308 THR A CA 1
ATOM 2283 C C . THR A 1 308 ? 22.959 2.746 -4.151 1.00 63.34 308 THR A C 1
ATOM 2285 O O . THR A 1 308 ? 22.115 2.639 -3.262 1.00 63.34 308 THR A O 1
ATOM 2288 N N . ALA A 1 309 ? 23.645 3.877 -4.347 1.00 63.97 309 ALA A N 1
ATOM 2289 C CA . ALA A 1 309 ? 23.424 5.097 -3.574 1.00 63.97 309 ALA A CA 1
ATOM 2290 C C . ALA A 1 309 ? 22.030 5.699 -3.831 1.00 63.97 309 ALA A C 1
ATOM 2292 O O . ALA A 1 309 ? 21.353 6.097 -2.884 1.00 63.97 309 ALA A O 1
ATOM 2293 N N . LEU A 1 310 ? 21.570 5.701 -5.088 1.00 70.69 310 LEU A N 1
ATOM 2294 C CA . LEU A 1 310 ? 20.226 6.142 -5.468 1.00 70.69 310 LEU A CA 1
ATOM 2295 C C . LEU A 1 310 ? 19.147 5.301 -4.773 1.00 70.69 310 LEU A C 1
ATOM 2297 O O . LEU A 1 310 ? 18.307 5.848 -4.061 1.00 70.69 310 LEU A O 1
ATOM 2301 N N . GLN A 1 311 ? 19.234 3.978 -4.892 1.00 76.00 311 GLN A N 1
ATOM 2302 C CA . GLN A 1 311 ? 18.316 3.042 -4.238 1.00 76.00 311 GLN A CA 1
ATOM 2303 C C . GLN A 1 311 ? 18.337 3.185 -2.707 1.00 76.00 311 GLN A C 1
ATOM 2305 O O . GLN A 1 311 ? 17.293 3.209 -2.058 1.00 76.00 311 GLN A O 1
ATOM 2310 N N . SER A 1 312 ? 19.524 3.357 -2.118 1.00 75.50 312 SER A N 1
ATOM 2311 C CA . SER A 1 312 ? 19.664 3.594 -0.674 1.00 75.50 312 SER A CA 1
ATOM 2312 C C . SER A 1 312 ? 19.014 4.911 -0.245 1.00 75.50 312 SER A C 1
ATOM 2314 O O . SER A 1 312 ? 18.386 4.970 0.809 1.00 75.50 312 SER A O 1
ATOM 2316 N N . SER A 1 313 ? 19.125 5.966 -1.058 1.00 77.44 313 SER A N 1
ATOM 2317 C CA . SER A 1 313 ? 18.487 7.253 -0.761 1.00 77.44 313 SER A CA 1
ATOM 2318 C C . SER A 1 313 ? 16.961 7.160 -0.801 1.00 77.44 313 SER A C 1
ATOM 2320 O O . SER A 1 313 ? 16.303 7.708 0.079 1.00 77.44 313 SER A O 1
ATOM 2322 N N . GLU A 1 314 ? 16.403 6.407 -1.752 1.00 84.88 314 GLU A N 1
ATOM 2323 C CA . GLU A 1 314 ? 14.965 6.158 -1.820 1.00 84.88 314 GLU A CA 1
ATOM 2324 C C . GLU A 1 314 ? 14.488 5.409 -0.574 1.00 84.88 314 GLU A C 1
ATOM 2326 O O . GLU A 1 314 ? 13.584 5.882 0.105 1.00 84.88 314 GLU A O 1
ATOM 2331 N N . ARG A 1 315 ? 15.166 4.314 -0.200 1.00 85.12 315 ARG A N 1
ATOM 2332 C CA . ARG A 1 315 ? 14.882 3.535 1.021 1.00 85.12 315 ARG A CA 1
ATOM 2333 C C . ARG A 1 315 ? 14.844 4.393 2.285 1.00 85.12 315 ARG A C 1
ATOM 2335 O O . ARG A 1 315 ? 13.988 4.198 3.142 1.00 85.12 315 ARG A O 1
ATOM 2342 N N . ILE A 1 316 ? 15.778 5.337 2.412 1.00 82.88 316 ILE A N 1
ATOM 2343 C CA . ILE A 1 316 ? 15.870 6.227 3.578 1.00 82.88 316 ILE A CA 1
ATOM 2344 C C . ILE A 1 316 ? 14.723 7.245 3.591 1.00 82.88 316 ILE A C 1
ATOM 2346 O O . ILE A 1 316 ? 14.181 7.556 4.651 1.00 82.88 316 ILE A O 1
ATOM 2350 N N . LEU A 1 317 ? 14.360 7.792 2.429 1.00 81.50 317 LEU A N 1
ATOM 2351 C CA . LEU A 1 317 ? 13.351 8.847 2.326 1.00 81.50 317 LEU A CA 1
ATOM 2352 C C . LEU A 1 317 ? 11.926 8.287 2.371 1.00 81.50 317 LEU A C 1
ATOM 2354 O O . LEU A 1 317 ? 11.044 8.856 3.018 1.00 81.50 317 LEU A O 1
ATOM 2358 N N . PHE A 1 318 ? 11.690 7.192 1.657 1.00 88.56 318 PHE A N 1
ATOM 2359 C CA . PHE A 1 318 ? 10.373 6.662 1.337 1.00 88.56 318 PHE A CA 1
ATOM 2360 C C . PHE A 1 318 ? 10.032 5.506 2.268 1.00 88.56 318 PHE A C 1
ATOM 2362 O O . PHE A 1 318 ? 10.002 4.342 1.888 1.00 88.56 318 PHE A O 1
ATOM 2369 N N . THR A 1 319 ? 9.767 5.864 3.522 1.00 87.31 319 THR A N 1
ATOM 2370 C CA . THR A 1 319 ? 9.238 4.943 4.533 1.00 87.31 319 THR A CA 1
ATOM 2371 C C . THR A 1 319 ? 7.714 5.021 4.590 1.00 87.31 319 THR A C 1
ATOM 2373 O O . THR A 1 319 ? 7.125 6.027 4.177 1.00 87.31 319 THR A O 1
ATOM 2376 N N . GLU A 1 320 ? 7.069 4.008 5.174 1.00 87.44 320 GLU A N 1
ATOM 2377 C CA . GLU A 1 320 ? 5.618 4.036 5.413 1.00 87.44 320 GLU A CA 1
ATOM 2378 C C . GLU A 1 320 ? 5.192 5.269 6.214 1.00 87.44 320 GLU A C 1
ATOM 2380 O O . GLU A 1 320 ? 4.181 5.895 5.905 1.00 87.44 320 GLU A O 1
ATOM 2385 N N . THR A 1 321 ? 5.997 5.675 7.198 1.00 85.06 321 THR A N 1
ATOM 2386 C CA . THR A 1 321 ? 5.752 6.878 8.001 1.00 85.06 321 THR A CA 1
ATOM 2387 C C . THR A 1 321 ? 5.804 8.145 7.150 1.00 85.06 321 THR A C 1
ATOM 2389 O O . THR A 1 321 ? 4.951 9.020 7.297 1.00 85.06 321 THR A O 1
ATOM 2392 N N . THR A 1 322 ? 6.787 8.259 6.251 1.00 86.88 322 THR A N 1
ATOM 2393 C CA . THR A 1 322 ? 6.956 9.459 5.419 1.00 86.88 322 THR A CA 1
ATOM 2394 C C . THR A 1 322 ? 5.853 9.575 4.367 1.00 86.88 322 THR A C 1
ATOM 2396 O O . THR A 1 322 ? 5.310 10.658 4.148 1.00 86.88 322 THR A O 1
ATOM 2399 N N . LEU A 1 323 ? 5.519 8.462 3.712 1.00 88.62 323 LEU A N 1
ATOM 2400 C CA . LEU A 1 323 ? 4.582 8.429 2.589 1.00 88.62 323 LEU A CA 1
ATOM 2401 C C . LEU A 1 323 ? 3.126 8.227 3.030 1.00 88.62 323 LEU A C 1
ATOM 2403 O O . LEU A 1 323 ? 2.192 8.552 2.297 1.00 88.62 323 LEU A O 1
ATOM 2407 N N . GLY A 1 324 ? 2.917 7.698 4.234 1.00 87.00 324 GLY A N 1
ATOM 2408 C CA . GLY A 1 324 ? 1.610 7.323 4.761 1.00 87.00 324 GLY A CA 1
ATOM 2409 C C . GLY A 1 324 ? 0.983 6.115 4.060 1.00 87.00 324 GLY A C 1
ATOM 2410 O O . GLY A 1 324 ? -0.210 5.888 4.240 1.00 87.00 324 GLY A O 1
ATOM 2411 N N . VAL A 1 325 ? 1.718 5.376 3.230 1.00 89.38 325 VAL A N 1
ATOM 2412 C CA . VAL A 1 325 ? 1.253 4.169 2.525 1.00 89.38 325 VAL A CA 1
ATOM 2413 C C . VAL A 1 325 ? 2.265 3.040 2.715 1.00 89.38 325 VAL A C 1
ATOM 2415 O O . VAL A 1 325 ? 3.443 3.347 2.903 1.00 89.38 325 VAL A O 1
ATOM 2418 N N . PRO A 1 326 ? 1.849 1.761 2.651 1.00 92.25 326 PRO A N 1
ATOM 2419 C CA . PRO A 1 326 ? 2.783 0.647 2.717 1.00 92.25 326 PRO A CA 1
ATOM 2420 C C . PRO A 1 326 ? 3.846 0.714 1.619 1.00 92.25 326 PRO A C 1
ATOM 2422 O O . PRO A 1 326 ? 3.542 1.055 0.467 1.00 92.25 326 PRO A O 1
ATOM 2425 N N . VAL A 1 327 ? 5.078 0.364 1.987 1.00 93.00 327 VAL A N 1
ATOM 2426 C CA . VAL A 1 327 ? 6.244 0.393 1.098 1.00 93.00 327 VAL A CA 1
ATOM 2427 C C . VAL A 1 327 ? 6.718 -1.028 0.827 1.00 93.00 327 VAL A C 1
ATOM 2429 O O . VAL A 1 327 ? 7.046 -1.781 1.738 1.00 93.00 327 VAL A O 1
ATOM 2432 N N . ILE A 1 328 ? 6.763 -1.382 -0.451 1.00 95.31 328 ILE A N 1
ATOM 2433 C CA . ILE A 1 328 ? 7.277 -2.645 -0.960 1.00 95.31 328 ILE A CA 1
ATOM 2434 C C . ILE A 1 328 ? 8.747 -2.461 -1.317 1.00 95.31 328 ILE A C 1
ATOM 2436 O O . ILE A 1 328 ? 9.086 -1.646 -2.177 1.00 95.31 328 ILE A O 1
ATOM 2440 N N . ASP A 1 329 ? 9.607 -3.271 -0.710 1.00 92.25 329 ASP A N 1
ATOM 2441 C CA . ASP A 1 329 ? 11.034 -3.296 -1.008 1.00 92.25 329 ASP A CA 1
ATOM 2442 C C . ASP A 1 329 ? 11.448 -4.650 -1.587 1.00 92.25 329 ASP A C 1
ATOM 2444 O O . ASP A 1 329 ? 11.723 -5.610 -0.870 1.00 92.25 329 ASP A O 1
ATOM 2448 N N . ALA A 1 330 ? 11.506 -4.707 -2.916 1.00 91.38 330 ALA A N 1
ATOM 2449 C CA . ALA A 1 330 ? 12.029 -5.850 -3.658 1.00 91.38 330 ALA A CA 1
ATOM 2450 C C . ALA A 1 330 ? 13.500 -5.663 -4.070 1.00 91.38 330 ALA A C 1
ATOM 2452 O O . ALA A 1 330 ? 14.057 -6.468 -4.821 1.00 91.38 330 ALA A O 1
ATOM 2453 N N . THR A 1 331 ? 14.132 -4.571 -3.641 1.00 87.06 331 THR A N 1
ATOM 2454 C CA . THR A 1 331 ? 15.312 -4.065 -4.335 1.00 87.06 331 THR A CA 1
ATOM 2455 C C . THR A 1 331 ? 16.576 -4.879 -4.037 1.00 87.06 331 THR A C 1
ATOM 2457 O O . THR A 1 331 ? 17.414 -5.020 -4.924 1.00 87.06 331 THR A O 1
ATOM 2460 N N . ASP A 1 332 ? 16.690 -5.512 -2.861 1.00 84.19 332 ASP A N 1
ATOM 2461 C CA . ASP A 1 332 ? 17.785 -6.456 -2.566 1.00 84.19 332 ASP A CA 1
ATOM 2462 C C . ASP A 1 332 ? 17.657 -7.766 -3.349 1.00 84.19 332 ASP A C 1
ATOM 2464 O O . ASP A 1 332 ? 18.660 -8.289 -3.831 1.00 84.19 332 ASP A O 1
ATOM 2468 N N . GLU A 1 333 ? 16.438 -8.295 -3.502 1.00 88.12 333 GLU A N 1
ATOM 2469 C CA . GLU A 1 333 ? 16.192 -9.519 -4.278 1.00 88.12 333 GLU A CA 1
ATOM 2470 C C . GLU A 1 333 ? 16.571 -9.298 -5.742 1.00 88.12 333 GLU A C 1
ATOM 2472 O O . GLU A 1 333 ? 17.299 -10.096 -6.330 1.00 88.12 333 GLU A O 1
ATOM 2477 N N . VAL A 1 334 ? 16.140 -8.169 -6.307 1.00 86.12 334 VAL A N 1
ATOM 2478 C CA . VAL A 1 334 ? 16.502 -7.780 -7.669 1.00 86.12 334 VAL A CA 1
ATOM 2479 C C . VAL A 1 334 ? 18.010 -7.560 -7.804 1.00 86.12 334 VAL A C 1
ATOM 2481 O O . VAL A 1 334 ? 18.617 -8.045 -8.758 1.00 86.12 334 VAL A O 1
ATOM 2484 N N . TRP A 1 335 ? 18.636 -6.876 -6.844 1.00 79.94 335 TRP A N 1
ATOM 2485 C CA . TRP A 1 335 ? 20.078 -6.635 -6.862 1.00 79.94 335 TRP A CA 1
ATOM 2486 C C . TRP A 1 335 ? 20.889 -7.937 -6.794 1.00 79.94 335 TRP A C 1
ATOM 2488 O O . TRP A 1 335 ? 21.891 -8.093 -7.501 1.00 79.94 335 TRP A O 1
ATOM 2498 N N . ALA A 1 336 ? 20.439 -8.896 -5.980 1.00 82.19 336 ALA A N 1
ATOM 2499 C CA . ALA A 1 336 ? 21.079 -10.195 -5.800 1.00 82.19 336 ALA A CA 1
ATOM 2500 C C . ALA A 1 336 ? 21.058 -11.063 -7.067 1.00 82.19 336 ALA A C 1
ATOM 2502 O O . ALA A 1 336 ? 21.947 -11.900 -7.233 1.00 82.19 336 ALA A O 1
ATOM 2503 N N . LEU A 1 337 ? 20.107 -10.846 -7.986 1.00 79.19 337 LEU A N 1
ATOM 2504 C CA . LEU A 1 337 ? 20.073 -11.569 -9.260 1.00 79.19 337 LEU A CA 1
ATOM 2505 C C . LEU A 1 337 ? 21.306 -11.306 -10.128 1.00 79.19 337 LEU A C 1
ATOM 2507 O O . LEU A 1 337 ? 21.677 -12.171 -10.921 1.00 79.19 337 LEU A O 1
ATOM 2511 N N . GLY A 1 338 ? 21.956 -10.145 -9.998 1.00 73.62 338 GLY A N 1
ATOM 2512 C CA . GLY A 1 338 ? 23.127 -9.812 -10.808 1.00 73.62 338 GLY A CA 1
ATOM 2513 C C . GLY A 1 338 ? 22.843 -9.942 -12.311 1.00 73.62 338 GLY A C 1
ATOM 2514 O O . GLY A 1 338 ? 21.843 -9.432 -12.808 1.00 73.62 338 GLY A O 1
ATOM 2515 N N . SER A 1 339 ? 23.685 -10.701 -13.021 1.00 67.69 339 SER A N 1
ATOM 2516 C CA . SER A 1 339 ? 23.499 -11.029 -14.445 1.00 67.69 339 SER A CA 1
ATOM 2517 C C . SER A 1 339 ? 22.292 -11.931 -14.737 1.00 67.69 339 SER A C 1
ATOM 2519 O O . SER A 1 339 ? 21.965 -12.156 -15.898 1.00 67.69 339 SER A O 1
ATOM 2521 N N . GLY A 1 340 ? 21.635 -12.467 -13.705 1.00 67.50 340 GLY A N 1
ATOM 2522 C CA . GLY A 1 340 ? 20.392 -13.224 -13.819 1.00 67.50 340 GLY A CA 1
ATOM 2523 C C . GLY A 1 340 ? 19.188 -12.363 -14.205 1.00 67.50 340 GLY A C 1
ATOM 2524 O O . GLY A 1 340 ? 18.202 -12.915 -14.695 1.00 67.50 340 GLY A O 1
ATOM 2525 N N . LEU A 1 341 ? 19.264 -11.037 -14.039 1.00 72.50 341 LEU A N 1
ATOM 2526 C CA . LEU A 1 341 ? 18.308 -10.089 -14.604 1.00 72.50 341 LEU A CA 1
ATOM 2527 C C . LEU A 1 341 ? 18.940 -9.410 -15.827 1.00 72.50 341 LEU A C 1
ATOM 2529 O O . LEU A 1 341 ? 19.908 -8.662 -15.710 1.00 72.50 341 LEU A O 1
ATOM 2533 N N . THR A 1 342 ? 18.414 -9.684 -17.016 1.00 74.81 342 THR A N 1
ATOM 2534 C CA . THR A 1 342 ? 18.952 -9.150 -18.271 1.00 74.81 342 THR A CA 1
ATOM 2535 C C . THR A 1 342 ? 18.439 -7.729 -18.515 1.00 74.81 342 THR A C 1
ATOM 2537 O O . THR A 1 342 ? 17.232 -7.489 -18.562 1.00 74.81 342 THR A O 1
ATOM 2540 N N . VAL A 1 343 ? 19.352 -6.771 -18.689 1.00 69.44 343 VAL A N 1
ATOM 2541 C CA . VAL A 1 343 ? 19.062 -5.324 -18.760 1.00 69.44 343 VAL A CA 1
ATOM 2542 C C . VAL A 1 343 ? 19.780 -4.663 -19.933 1.00 69.44 343 VAL A C 1
ATOM 2544 O O . VAL A 1 343 ? 20.831 -5.149 -20.349 1.00 69.44 343 VAL A O 1
ATOM 2547 N N . SER A 1 344 ? 19.224 -3.575 -20.470 1.00 67.69 344 SER A N 1
ATOM 2548 C CA . SER A 1 344 ? 19.795 -2.859 -21.621 1.00 67.69 344 SER A CA 1
ATOM 2549 C C . SER A 1 344 ? 20.749 -1.732 -21.215 1.00 67.69 344 SER A C 1
ATOM 2551 O O . SER A 1 344 ? 21.792 -1.573 -21.843 1.00 67.69 344 SER A O 1
ATOM 2553 N N . ASP A 1 345 ? 20.438 -0.976 -20.158 1.00 61.84 345 ASP A N 1
ATOM 2554 C CA . ASP A 1 345 ? 21.198 0.226 -19.768 1.00 61.84 345 ASP A CA 1
ATOM 2555 C C . ASP A 1 345 ? 21.262 0.461 -18.242 1.00 61.84 345 ASP A C 1
ATOM 2557 O O . ASP A 1 345 ? 21.266 1.595 -17.767 1.00 61.84 345 ASP A O 1
ATOM 2561 N N . MET A 1 346 ? 21.323 -0.623 -17.453 1.00 64.38 346 MET A N 1
ATOM 2562 C CA . MET A 1 346 ? 21.297 -0.638 -15.970 1.00 64.38 346 MET A CA 1
ATOM 2563 C C . MET A 1 346 ? 20.014 -0.100 -15.314 1.00 64.38 346 MET A C 1
ATOM 2565 O O . MET A 1 346 ? 19.802 -0.351 -14.126 1.00 64.38 346 MET A O 1
ATOM 2569 N N . ILE A 1 347 ? 19.154 0.584 -16.068 1.00 71.50 347 ILE A N 1
ATOM 2570 C CA . ILE A 1 347 ? 17.871 1.125 -15.612 1.00 71.50 347 ILE A CA 1
ATOM 2571 C C . ILE A 1 347 ? 16.717 0.375 -16.254 1.00 71.50 347 ILE A C 1
ATOM 2573 O O . ILE A 1 347 ? 15.725 0.135 -15.581 1.00 71.50 347 ILE A O 1
ATOM 2577 N N . HIS A 1 348 ? 16.820 -0.014 -17.520 1.00 77.25 348 HIS A N 1
ATOM 2578 C CA . HIS A 1 348 ? 15.731 -0.658 -18.239 1.00 77.25 348 HIS A CA 1
ATOM 2579 C C . HIS A 1 348 ? 15.975 -2.166 -18.357 1.00 77.25 348 HIS A C 1
ATOM 2581 O O . HIS A 1 348 ? 17.060 -2.601 -18.768 1.00 77.25 348 HIS A O 1
ATOM 2587 N N . PRO A 1 349 ? 14.984 -2.998 -17.994 1.00 77.81 349 PRO A N 1
ATOM 2588 C CA . PRO A 1 349 ? 15.076 -4.424 -18.240 1.00 77.81 349 PRO A CA 1
ATOM 2589 C C . PRO A 1 349 ? 14.964 -4.717 -19.742 1.00 77.81 349 PRO A C 1
ATOM 2591 O O . PRO A 1 349 ? 14.312 -3.996 -20.489 1.00 77.81 349 PRO A O 1
ATOM 2594 N N . THR A 1 350 ? 15.585 -5.804 -20.196 1.00 77.56 350 THR A N 1
ATOM 2595 C CA . THR A 1 350 ? 15.222 -6.413 -21.489 1.00 77.56 350 THR A CA 1
ATOM 2596 C C . THR A 1 350 ? 13.889 -7.157 -21.353 1.00 77.56 350 THR A C 1
ATOM 2598 O O . THR A 1 350 ? 13.380 -7.289 -20.245 1.00 77.56 350 THR A O 1
ATOM 2601 N N . ALA A 1 351 ? 13.347 -7.715 -22.438 1.00 79.56 351 ALA A N 1
ATOM 2602 C CA . ALA A 1 351 ? 12.158 -8.578 -22.394 1.00 79.56 351 ALA A CA 1
ATOM 2603 C C . ALA A 1 351 ? 12.245 -9.690 -21.328 1.00 79.56 351 ALA A C 1
ATOM 2605 O O . ALA A 1 351 ? 11.359 -9.848 -20.491 1.00 79.56 351 ALA A O 1
ATOM 2606 N N . GLU A 1 352 ? 13.352 -10.433 -21.290 1.00 82.12 352 GLU A N 1
ATOM 2607 C CA . GLU A 1 352 ? 13.527 -11.502 -20.300 1.00 82.12 352 GLU A CA 1
ATOM 2608 C C . GLU A 1 352 ? 13.668 -10.939 -18.870 1.00 82.12 352 GLU A C 1
ATOM 2610 O O . GLU A 1 352 ? 13.099 -11.480 -17.916 1.00 82.12 352 GLU A O 1
ATOM 2615 N N . GLY A 1 353 ? 14.375 -9.817 -18.712 1.00 84.00 353 GLY A N 1
ATOM 2616 C CA . GLY A 1 353 ? 14.474 -9.110 -17.435 1.00 84.00 353 GLY A CA 1
ATOM 2617 C C . GLY A 1 353 ? 13.125 -8.572 -16.954 1.00 84.00 353 GLY A C 1
ATOM 2618 O O . GLY A 1 353 ? 12.847 -8.600 -15.759 1.00 84.00 353 GLY A O 1
ATOM 2619 N N . ALA A 1 354 ? 12.264 -8.138 -17.872 1.00 85.50 354 ALA A N 1
ATOM 2620 C CA . ALA A 1 354 ? 10.944 -7.590 -17.599 1.00 85.50 354 ALA A CA 1
ATOM 2621 C C . ALA A 1 354 ? 10.009 -8.664 -17.033 1.00 85.50 354 ALA A C 1
ATOM 2623 O O . ALA A 1 354 ? 9.361 -8.439 -16.012 1.00 85.50 354 ALA A O 1
ATOM 2624 N N . VAL A 1 355 ? 10.030 -9.871 -17.607 1.00 88.38 355 VAL A N 1
ATOM 2625 C CA . VAL A 1 355 ? 9.319 -11.034 -17.052 1.00 88.38 355 VAL A CA 1
ATOM 2626 C C . VAL A 1 355 ? 9.777 -11.315 -15.617 1.00 88.38 355 VAL A C 1
ATOM 2628 O O . VAL A 1 355 ? 8.956 -11.408 -14.704 1.00 88.38 355 VAL A O 1
ATOM 2631 N N . LYS A 1 356 ? 11.090 -11.401 -15.377 1.00 90.81 356 LYS A N 1
ATOM 2632 C CA . LYS A 1 356 ? 11.641 -11.687 -14.039 1.00 90.81 356 LYS A CA 1
ATOM 2633 C C . LYS A 1 356 ? 11.303 -10.595 -13.021 1.00 90.81 356 LYS A C 1
ATOM 2635 O O . LYS A 1 356 ? 10.877 -10.905 -11.908 1.00 90.81 356 LYS A O 1
ATOM 2640 N N . LEU A 1 357 ? 11.437 -9.325 -13.404 1.00 91.12 357 LEU A N 1
ATOM 2641 C CA . LEU A 1 357 ? 11.059 -8.189 -12.565 1.00 91.12 357 LEU A CA 1
ATOM 2642 C C . LEU A 1 357 ? 9.564 -8.227 -12.231 1.00 91.12 357 LEU A C 1
ATOM 2644 O O . LEU A 1 357 ? 9.197 -8.089 -11.068 1.00 91.12 357 LEU A O 1
ATOM 2648 N N . GLY A 1 358 ? 8.707 -8.487 -13.222 1.00 92.62 358 GLY A N 1
ATOM 2649 C CA . GLY A 1 358 ? 7.268 -8.652 -13.030 1.00 92.62 358 GLY A CA 1
ATOM 2650 C C . GLY A 1 358 ? 6.913 -9.773 -12.061 1.00 92.62 358 GLY A C 1
ATOM 2651 O O . GLY A 1 358 ? 6.023 -9.614 -11.230 1.00 92.62 358 GLY A O 1
ATOM 2652 N N . GLN A 1 359 ? 7.635 -10.894 -12.117 1.00 93.88 359 GLN A N 1
ATOM 2653 C CA . GLN A 1 359 ? 7.447 -11.999 -11.179 1.00 93.88 359 GLN A CA 1
ATOM 2654 C C . GLN A 1 359 ? 7.810 -11.607 -9.747 1.00 93.88 359 GLN A C 1
ATOM 2656 O O . GLN A 1 359 ? 7.079 -11.951 -8.817 1.00 93.88 359 GLN A O 1
ATOM 2661 N N . ILE A 1 360 ? 8.931 -10.904 -9.563 1.00 94.62 360 ILE A N 1
ATOM 2662 C CA . ILE A 1 360 ? 9.364 -10.414 -8.250 1.00 94.62 360 ILE A CA 1
ATOM 2663 C C . ILE A 1 360 ? 8.345 -9.409 -7.714 1.00 94.62 360 ILE A C 1
ATOM 2665 O O . ILE A 1 360 ? 7.747 -9.649 -6.665 1.00 94.62 360 ILE A O 1
ATOM 2669 N N . LEU A 1 361 ? 8.077 -8.334 -8.463 1.00 95.69 361 LEU A N 1
ATOM 2670 C CA . LEU A 1 361 ? 7.112 -7.308 -8.070 1.00 95.69 361 LEU A CA 1
ATOM 2671 C C . LEU A 1 361 ? 5.736 -7.923 -7.798 1.00 95.69 361 LEU A C 1
ATOM 2673 O O . LEU A 1 361 ? 5.136 -7.629 -6.773 1.00 95.69 361 LEU A O 1
ATOM 2677 N N . GLY A 1 362 ? 5.263 -8.840 -8.644 1.00 94.81 362 GLY A N 1
ATOM 2678 C CA . GLY A 1 362 ? 3.985 -9.527 -8.463 1.00 94.81 362 GLY A CA 1
ATOM 2679 C C . GLY A 1 362 ? 3.890 -10.309 -7.150 1.00 94.81 362 GLY A C 1
ATOM 2680 O O . GLY A 1 362 ? 2.857 -10.239 -6.482 1.00 94.81 362 GLY A O 1
ATOM 2681 N N . ARG A 1 363 ? 4.954 -11.017 -6.735 1.00 94.50 363 ARG A N 1
ATOM 2682 C CA . ARG A 1 363 ? 4.984 -11.728 -5.441 1.00 94.50 363 ARG A CA 1
ATOM 2683 C C . ARG A 1 363 ? 4.923 -10.762 -4.265 1.00 94.50 363 ARG A C 1
ATOM 2685 O O . ARG A 1 363 ? 4.114 -10.965 -3.362 1.00 94.50 363 ARG A O 1
ATOM 2692 N N . HIS A 1 364 ? 5.737 -9.710 -4.300 1.00 95.19 364 HIS A N 1
ATOM 2693 C CA . HIS A 1 364 ? 5.779 -8.710 -3.234 1.00 95.19 364 HIS A CA 1
ATOM 2694 C C . HIS A 1 364 ? 4.481 -7.903 -3.146 1.00 95.19 364 HIS A C 1
ATOM 2696 O O . HIS A 1 364 ? 3.963 -7.694 -2.055 1.00 95.19 364 HIS A O 1
ATOM 2702 N N . ILE A 1 365 ? 3.891 -7.523 -4.282 1.00 94.44 365 ILE A N 1
ATOM 2703 C CA . ILE A 1 365 ? 2.575 -6.875 -4.348 1.00 94.44 365 ILE A CA 1
ATOM 2704 C C . ILE A 1 365 ? 1.500 -7.799 -3.777 1.00 94.44 365 ILE A C 1
ATOM 2706 O O . ILE A 1 365 ? 0.689 -7.357 -2.968 1.00 94.44 365 ILE A O 1
ATOM 2710 N N . LYS A 1 366 ? 1.492 -9.085 -4.150 1.00 89.00 366 LYS A N 1
ATOM 2711 C CA . LYS A 1 366 ? 0.541 -10.064 -3.605 1.00 89.00 366 LYS A CA 1
ATOM 2712 C C . LYS A 1 366 ? 0.675 -10.196 -2.091 1.00 89.00 366 LYS A C 1
ATOM 2714 O O . LYS A 1 366 ? -0.336 -10.196 -1.395 1.00 89.00 366 LYS A O 1
ATOM 2719 N N . GLN A 1 367 ? 1.903 -10.291 -1.590 1.00 85.31 367 GLN A N 1
ATOM 2720 C CA . GLN A 1 367 ? 2.168 -10.350 -0.158 1.00 85.31 367 GLN A CA 1
ATOM 2721 C C . GLN A 1 367 ? 1.696 -9.072 0.539 1.00 85.31 367 GLN A C 1
ATOM 2723 O O . GLN A 1 367 ? 0.986 -9.158 1.536 1.00 85.31 367 GLN A O 1
ATOM 2728 N N . ALA A 1 368 ? 2.026 -7.903 -0.012 1.00 86.88 368 ALA A N 1
ATOM 2729 C CA . ALA A 1 368 ? 1.589 -6.625 0.524 1.00 86.88 368 ALA A CA 1
ATOM 2730 C C . ALA A 1 368 ? 0.063 -6.549 0.561 1.00 86.88 368 ALA A C 1
ATOM 2732 O O . ALA A 1 368 ? -0.477 -6.200 1.592 1.00 86.88 368 ALA A O 1
ATOM 2733 N N . ILE A 1 369 ? -0.641 -6.962 -0.496 1.00 83.81 369 ILE A N 1
ATOM 2734 C CA . ILE A 1 369 ? -2.111 -7.038 -0.553 1.00 83.81 369 ILE A CA 1
ATOM 2735 C C . ILE A 1 369 ? -2.712 -7.900 0.572 1.00 83.81 369 ILE A C 1
ATOM 2737 O O . ILE A 1 369 ? -3.825 -7.616 1.015 1.00 83.81 369 ILE A O 1
ATOM 27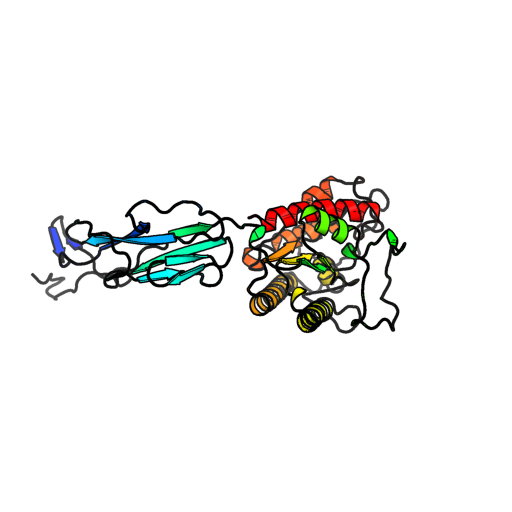41 N N . GLN A 1 370 ? -2.009 -8.938 1.022 1.00 73.19 370 GLN A N 1
ATOM 2742 C CA . GLN A 1 370 ? -2.481 -9.878 2.043 1.00 73.19 370 GLN A CA 1
ATOM 2743 C C . GLN A 1 370 ? -2.216 -9.421 3.489 1.00 73.19 370 GLN A C 1
ATOM 2745 O O . GLN A 1 370 ? -2.834 -9.963 4.404 1.00 73.19 370 GLN A O 1
ATOM 2750 N N . GLN A 1 371 ? -1.308 -8.466 3.706 1.00 63.62 371 GLN A N 1
ATOM 2751 C CA . GLN A 1 371 ? -0.909 -7.974 5.037 1.00 63.62 371 GLN A CA 1
ATOM 2752 C C . GLN A 1 371 ? -1.856 -6.903 5.565 1.00 63.62 371 GLN A C 1
ATOM 2754 O O . GLN A 1 371 ? -2.317 -7.010 6.717 1.00 63.62 371 GLN A O 1
#

Radius of gyration: 27.65 Å; chains: 1; bounding box: 56×41×89 Å

Secondary structure (DSSP, 8-state):
---EETTEE-PPPEETTEE--EEETTEEEEPPPTT-EEEEEEEETTSPPPPSSBPTT-EEEEEEEEEETTSPBPP-BSSSS-EEEES-TTTEEEETTEEEESSSEEEEEEEEETTEEPPPEEEEEPPPGGG--SPEEEEE-GGG--BTTTTBS---S--TT--TT-------HHHHHHHHHH-PPEEE---TT--STT--SGGG-HHHHHHHHHHHHHHH-GGG--SEEEEES-HHHHHTTT--TTS-THHHHHHHHHHHHHHHHHHHH-TTSEEEEEPPPP---SS---------PPTT---SSHHHHHHHHHHHH--HHHHSS-EE--HHHHHHTGGGS-BSSSSSB-HHHHHHHHHHHHHHHHHHHH-

Organism: Bifidobacterium longum (NCBI:txid216816)

InterPro domains:
  IPR036514 SGNH hydrolase superfamily [G3DSA:3.40.50.1110] (143-370)

pLDDT: mean 77.19, std 17.36, range [32.81, 97.38]

Foldseek 3Di:
DQDDDVNDGDDADDDPNDGDFDDDPNDTRDQDDQAAFPAKDKDFQVRHHDDQEDEWQDKTFIWMWTAGRVGDIDDIHGQPQKDKDWPDVLQWDDDRRIITGLFWDKIWMWMAGPNDIHGTDIHTYWGDLVLQQAAEEEAEAQQQVAAVVVVCQDPDQPPPPPDLQPDDDDGHLLRVLLCVLSVGRYDYQYAHLEAQLPADPDRNNRLVSSVVNLVVVCVVPVNSLGSEYEHEYHQVSNQQPDQAQPDAPVVLLSRLVRLLVSVVVVCVVRSNHQYEYEQYAFAADPPDPDQRPGHHYHPPQPPPGVVVSSSVSCVVQDDCVSNVHHYFYLHVVRHVCHVVFDADRRRHGGSNNSNVNSNSVSVSVSVSSRD